Protein AF-0000000074540891 (afdb_homodimer)

Secondary structure (DSSP, 8-state):
------GGG--HHHHHHHHHHHHHHHHHHHH-GGGHHHHHHHHHHHHHHHHHHHTTTTSTT-S---HHHHHHHHHHTTSS-HHHHHHHHHHHHHHHHHHHH-GGG--TTS-PPPHHHHHHHHHHHHHHHHHHHH-/------GGG--HHHHHHHHHHHHHHHHHHHH-GGGHHHHHHHHHHHHHHHHHHHTTTTSTT-S---HHHHHHHHHHTTSS-HHHHHHHHHHHHHHHHHHHH-GGG--TTS-PPPHHHHHHHHHHHHHHHHHHHH-

Nearest PDB structures (foldseek):
  1ufb-assembly1_A  TM=5.676E-01  e=1.862E-01  Thermus thermophilus
  8ucj-assembly1_c  TM=3.341E-01  e=2.012E+00  Komagataella pastoris
  3mac-assembly1_A  TM=3.137E-01  e=8.474E+00  Human immunodeficiency virus 1
  1ufb-assembly1_A  TM=5.662E-01  e=1.590E-01  Thermus thermophilus
  8ucj-assembly1_c  TM=3.340E-01  e=1.696E+00  Komagataella pastoris

pLDDT: mean 83.16, std 14.43, range [37.53, 97.56]

Foldseek 3Di:
DPPPDALQPDDLVNLLVLLVVLVVQVVVCVVPVLSQLVSLLSLLVSLLSLLCNLCCVVPVPPSDDDSLVSLVVCCVVPLDDPVVSVLNVVSSVSNVCCVVPNSNPPDPPDDHDHSVVSSVSSVSSSVVSVVVVVD/DPPPDALQPDDLVNLLVLLVVLVVQVVVCVVPVLSQLVSLLSLLVSLLSLLCNLCCVVCVPPRDDDSLVSLVVCCVVPLDDPVVSVLNVVSSVSNVCCVVPNSNPPDPPDDHDHSVVSSVSSVSSSVVSVVVVVD

Organism: Cytophaga hutchinsonii (strain ATCC 33406 / DSM 1761 / CIP 103989 / NBRC 15051 / NCIMB 9469 / D465) (NCBI:txid269798)

Sequence (270 aa):
MYKMKLFKDITAEEIKQECILVEDLLQASLNKASLLPVARLVAIMTLEKTLRHILYAEYKTITKIKFSVLIDKGCQCGYMKTDIAEEFRKLKEYRNASAHHGLMLLDTIETYMPVNEIIQHIHDLLDNFALTKEGMYKMKLFKDITAEEIKQECILVEDLLQASLNKASLLPVARLVAIMTLEKTLRHILYAEYKTITKIKFSVLIDKGCQCGYMKTDIAEEFRKLKEYRNASAHHGLMLLDTIETYMPVNEIIQHIHDLLDNFALTKEG

Radius of gyration: 18.71 Å; Cα contacts (8 Å, |Δi|>4): 290; chains: 2; bounding box: 42×52×45 Å

Structure (mmCIF, N/CA/C/O backbone):
data_AF-0000000074540891-model_v1
#
loop_
_entity.id
_entity.type
_entity.pdbx_description
1 polymer 'DUF4145 domain-containing protein'
#
loop_
_atom_site.group_PDB
_atom_site.id
_atom_site.type_symbol
_atom_site.label_atom_id
_atom_site.label_alt_id
_atom_site.label_comp_id
_atom_site.label_asym_id
_atom_site.label_entity_id
_atom_site.label_seq_id
_atom_site.pdbx_PDB_ins_code
_atom_site.Cartn_x
_atom_site.Cartn_y
_atom_site.Cartn_z
_atom_site.occupancy
_atom_site.B_iso_or_equiv
_atom_site.auth_seq_id
_atom_site.auth_comp_id
_atom_site.auth_asym_id
_atom_site.auth_atom_id
_atom_site.pdbx_PDB_model_num
ATOM 1 N N . MET A 1 1 ? -14.039 -11.906 11.945 1 37.53 1 MET A N 1
ATOM 2 C CA . MET A 1 1 ? -14.438 -10.789 11.094 1 37.53 1 MET A CA 1
ATOM 3 C C . MET A 1 1 ? -13.773 -9.492 11.57 1 37.53 1 MET A C 1
ATOM 5 O O . MET A 1 1 ? -13.805 -9.172 12.758 1 37.53 1 MET A O 1
ATOM 9 N N . TYR A 1 2 ? -12.781 -9.164 10.828 1 41.72 2 TYR A N 1
ATOM 10 C CA . TYR A 1 2 ? -12.156 -7.887 11.164 1 41.72 2 TYR A CA 1
ATOM 11 C C . TYR A 1 2 ? -13.203 -6.785 11.289 1 41.72 2 TYR A C 1
ATOM 13 O O . TYR A 1 2 ? -14.102 -6.672 10.453 1 41.72 2 TYR A O 1
ATOM 21 N N . LYS A 1 3 ? -13.461 -6.523 12.617 1 47.09 3 LYS A N 1
ATOM 22 C CA . LYS A 1 3 ? -14.352 -5.363 12.688 1 47.09 3 LYS A CA 1
ATOM 23 C C . LYS A 1 3 ? -13.672 -4.121 12.109 1 47.09 3 LYS A C 1
ATOM 25 O O . LYS A 1 3 ? -12.648 -3.674 12.617 1 47.09 3 LYS A O 1
ATOM 30 N N . MET A 1 4 ? -13.781 -3.834 10.789 1 52.19 4 MET A N 1
ATOM 31 C CA . MET A 1 4 ? -13.297 -2.672 10.055 1 52.19 4 MET A CA 1
ATOM 32 C C . MET A 1 4 ? -13.711 -1.377 10.742 1 52.19 4 MET A C 1
ATOM 34 O O . MET A 1 4 ? -14.898 -1.149 10.984 1 52.19 4 MET A O 1
ATOM 38 N N . LYS A 1 5 ? -12.664 -0.913 11.492 1 61.22 5 LYS A N 1
ATOM 39 C CA . LYS A 1 5 ? -12.992 0.419 11.992 1 61.22 5 LYS A CA 1
ATOM 40 C C . LYS A 1 5 ? -13.359 1.358 10.852 1 61.22 5 LYS A C 1
ATOM 42 O O . LYS A 1 5 ? -12.758 1.305 9.773 1 61.22 5 LYS A O 1
ATOM 47 N N . LEU A 1 6 ? -14.422 2.035 11.109 1 63.28 6 LEU A N 1
ATOM 48 C CA . LEU A 1 6 ? -14.805 3.053 10.141 1 63.28 6 LEU A CA 1
ATOM 49 C C . LEU A 1 6 ? -13.836 4.227 10.172 1 63.28 6 LEU A C 1
ATOM 51 O O . LEU A 1 6 ? -13.172 4.465 11.18 1 63.28 6 LEU A O 1
ATOM 55 N N . PHE A 1 7 ? -13.57 4.867 9.102 1 64.5 7 PHE A N 1
ATOM 56 C CA . PHE A 1 7 ? -12.688 6.02 8.992 1 64.5 7 PHE A CA 1
ATOM 57 C C . PHE A 1 7 ? -12.969 7.031 10.094 1 64.5 7 PHE A C 1
ATOM 59 O O . PHE A 1 7 ? -12.039 7.648 10.625 1 64.5 7 PHE A O 1
ATOM 66 N N . LYS A 1 8 ? -14.219 7.156 10.445 1 67.81 8 LYS A N 1
ATOM 67 C CA . LYS A 1 8 ? -14.617 8.141 11.445 1 67.81 8 LYS A CA 1
ATOM 68 C C . LYS A 1 8 ? -14.047 7.797 12.812 1 67.81 8 LYS A C 1
ATOM 70 O O . LYS A 1 8 ? -13.977 8.656 13.695 1 67.81 8 LYS A O 1
ATOM 75 N N . ASP A 1 9 ? -13.719 6.59 12.891 1 72.06 9 ASP A N 1
ATOM 76 C CA . ASP A 1 9 ? -13.305 6.117 14.211 1 72.06 9 ASP A CA 1
ATOM 77 C C . ASP A 1 9 ? -11.789 6.148 14.359 1 72.06 9 ASP A C 1
ATOM 79 O O . ASP A 1 9 ? -11.258 5.84 15.422 1 72.06 9 ASP A O 1
ATOM 83 N N . ILE A 1 10 ? -11.102 6.52 13.297 1 77.25 10 ILE A N 1
ATOM 84 C CA . ILE A 1 10 ? -9.648 6.613 13.375 1 77.25 10 ILE A CA 1
ATOM 85 C C . ILE A 1 10 ? -9.25 7.82 14.219 1 77.25 10 ILE A C 1
ATOM 87 O O . ILE A 1 10 ? -9.82 8.906 14.062 1 77.25 10 ILE A O 1
ATOM 91 N N . THR A 1 11 ? -8.352 7.625 15.164 1 83.56 11 THR A N 1
ATOM 92 C CA . THR A 1 11 ? -7.941 8.695 16.062 1 83.56 11 THR A CA 1
ATOM 93 C C . THR A 1 11 ? -6.582 9.258 15.648 1 83.56 11 THR A C 1
ATOM 95 O O . THR A 1 11 ? -5.832 8.609 14.922 1 83.56 11 THR A O 1
ATOM 98 N N . ALA A 1 12 ? -6.305 10.484 16.156 1 87.31 12 ALA A N 1
ATOM 99 C CA . ALA A 1 12 ? -5.004 11.117 15.922 1 87.31 12 ALA A CA 1
ATOM 100 C C . ALA A 1 12 ? -3.875 10.258 16.484 1 87.31 12 ALA A C 1
ATOM 102 O O . ALA A 1 12 ? -2.799 10.164 15.883 1 87.31 12 ALA A O 1
ATOM 103 N N . GLU A 1 13 ? -4.184 9.578 17.578 1 88 13 GLU A N 1
ATOM 104 C CA . GLU A 1 13 ? -3.18 8.742 18.219 1 88 13 GLU A CA 1
ATOM 105 C C . GLU A 1 13 ? -2.83 7.531 17.359 1 88 13 GLU A C 1
ATOM 107 O O . GLU A 1 13 ? -1.668 7.125 17.281 1 88 13 GLU A O 1
ATOM 112 N N . GLU A 1 14 ? -3.781 7.035 16.75 1 85.94 14 GLU A N 1
ATOM 113 C CA . GLU A 1 14 ? -3.541 5.906 15.859 1 85.94 14 GLU A CA 1
ATOM 114 C C . GLU A 1 14 ? -2.707 6.324 14.648 1 85.94 14 GLU A C 1
ATOM 116 O O . GLU A 1 14 ? -1.853 5.566 14.188 1 85.94 14 GLU A O 1
ATOM 121 N N . ILE A 1 15 ? -2.939 7.488 14.148 1 90.38 15 ILE A N 1
ATOM 122 C CA . ILE A 1 15 ? -2.172 8.016 13.016 1 90.38 15 ILE A CA 1
ATOM 123 C C . ILE A 1 15 ? -0.722 8.234 13.445 1 90.38 15 ILE A C 1
ATOM 125 O O . ILE A 1 15 ? 0.204 7.902 12.695 1 90.38 15 ILE A O 1
ATOM 129 N N . LYS A 1 16 ? -0.55 8.711 14.633 1 92.44 16 LYS A N 1
ATOM 130 C CA . LYS A 1 16 ? 0.801 8.93 15.141 1 92.44 16 LYS A CA 1
ATOM 131 C C . LYS A 1 16 ? 1.556 7.609 15.289 1 92.44 16 LYS A C 1
ATOM 133 O O . LYS A 1 16 ? 2.764 7.551 15.047 1 92.44 16 LYS A O 1
ATOM 138 N N . GLN A 1 17 ? 0.791 6.59 15.602 1 89.44 17 GLN A N 1
ATOM 139 C CA . GLN A 1 17 ? 1.404 5.27 15.68 1 89.44 17 GLN A CA 1
ATOM 140 C C . GLN A 1 17 ? 1.877 4.801 14.305 1 89.44 17 GLN A C 1
ATOM 142 O O . GLN A 1 17 ? 2.928 4.168 14.188 1 89.44 17 GLN A O 1
ATOM 147 N N . GLU A 1 18 ? 1.17 5.113 13.344 1 91.62 18 GLU A N 1
ATOM 148 C CA . GLU A 1 18 ? 1.575 4.754 11.984 1 91.62 18 GLU A CA 1
ATOM 149 C C . GLU A 1 18 ? 2.811 5.539 11.555 1 91.62 18 GLU A C 1
ATOM 151 O O . GLU A 1 18 ? 3.631 5.035 10.781 1 91.62 18 GLU A O 1
ATOM 156 N N . CYS A 1 19 ? 2.947 6.738 12.07 1 94.81 19 CYS A N 1
ATOM 157 C CA . CYS A 1 19 ? 4.156 7.504 11.781 1 94.81 19 CYS A CA 1
ATOM 158 C C . CYS A 1 19 ? 5.383 6.836 12.383 1 94.81 19 CYS A C 1
ATOM 160 O O . CYS A 1 19 ? 6.461 6.844 11.781 1 94.81 19 CYS A O 1
ATOM 162 N N . ILE A 1 20 ? 5.195 6.277 13.578 1 94.38 20 ILE A N 1
ATOM 163 C CA . ILE A 1 20 ? 6.289 5.543 14.203 1 94.38 20 ILE A CA 1
ATOM 164 C C . ILE A 1 20 ? 6.672 4.352 13.328 1 94.38 20 ILE A C 1
ATOM 166 O O . ILE A 1 20 ? 7.859 4.062 13.148 1 94.38 20 ILE A O 1
ATOM 170 N N . LEU A 1 21 ? 5.668 3.689 12.805 1 93.69 21 LEU A N 1
ATOM 171 C CA . LEU A 1 21 ? 5.91 2.582 11.891 1 93.69 21 LEU A CA 1
ATOM 172 C C . LEU A 1 21 ? 6.727 3.045 10.688 1 93.69 21 LEU A C 1
ATOM 174 O O . LEU A 1 21 ? 7.656 2.355 10.258 1 93.69 21 LEU A O 1
ATOM 178 N N . VAL A 1 22 ? 6.402 4.188 10.125 1 95.31 22 VAL A N 1
ATOM 179 C CA . VAL A 1 22 ? 7.121 4.73 8.977 1 95.31 22 VAL A CA 1
ATOM 180 C C . VAL A 1 22 ? 8.57 5.031 9.367 1 95.31 22 VAL A C 1
ATOM 182 O O . VAL A 1 22 ? 9.492 4.758 8.602 1 95.31 22 VAL A O 1
ATOM 185 N N . GLU A 1 23 ? 8.766 5.527 10.539 1 95.31 23 GLU A N 1
ATOM 186 C CA . GLU A 1 23 ? 10.117 5.801 11.023 1 95.31 23 GLU A CA 1
ATOM 187 C C . GLU A 1 23 ? 10.922 4.512 11.164 1 95.31 23 GLU A C 1
ATOM 189 O O . GLU A 1 23 ? 12.117 4.48 10.836 1 95.31 23 GLU A O 1
ATOM 194 N N . ASP A 1 24 ? 10.258 3.5 11.617 1 93.38 24 ASP A N 1
ATOM 195 C CA . ASP A 1 24 ? 10.906 2.195 11.703 1 93.38 24 ASP A CA 1
ATOM 196 C C . ASP A 1 24 ? 11.359 1.715 10.328 1 93.38 24 ASP A C 1
ATOM 198 O O . ASP A 1 24 ? 12.461 1.187 10.18 1 93.38 24 ASP A O 1
ATOM 202 N N . LEU A 1 25 ? 10.5 1.919 9.398 1 94.62 25 LEU A N 1
ATOM 203 C CA . LEU A 1 25 ? 10.82 1.524 8.031 1 94.62 25 LEU A CA 1
ATOM 204 C C . LEU A 1 25 ? 11.984 2.34 7.488 1 94.62 25 LEU A C 1
ATOM 206 O O . LEU A 1 25 ? 12.867 1.799 6.816 1 94.62 25 LEU A O 1
ATOM 210 N N . LEU A 1 26 ? 11.938 3.59 7.762 1 94.38 26 LEU A N 1
ATOM 211 C CA . LEU A 1 26 ? 13.016 4.465 7.32 1 94.38 26 LEU A CA 1
ATOM 212 C C . LEU A 1 26 ? 14.344 4.039 7.934 1 94.38 26 LEU A C 1
ATOM 214 O O . LEU A 1 26 ? 15.359 3.975 7.242 1 94.38 26 LEU A O 1
ATOM 218 N N . GLN A 1 27 ? 14.289 3.686 9.18 1 94.56 27 GLN A N 1
ATOM 219 C CA . GLN A 1 27 ? 15.492 3.201 9.852 1 94.56 27 GLN A CA 1
ATOM 220 C C . GLN A 1 27 ? 15.977 1.894 9.234 1 94.56 27 GLN A C 1
ATOM 222 O O . GLN A 1 27 ? 17.172 1.712 9.016 1 94.56 27 GLN A O 1
ATOM 227 N N . ALA A 1 28 ? 15.078 0.996 9.008 1 91.69 28 ALA A N 1
ATOM 228 C CA . ALA A 1 28 ? 15.43 -0.272 8.367 1 91.69 28 ALA A CA 1
ATOM 229 C C . ALA A 1 28 ? 16.047 -0.044 6.992 1 91.69 28 ALA A C 1
ATOM 231 O O . ALA A 1 28 ? 16.922 -0.796 6.566 1 91.69 28 ALA A O 1
ATOM 232 N N . SER A 1 29 ? 15.555 1.011 6.336 1 91.62 29 SER A N 1
ATOM 233 C CA . SER A 1 29 ? 16.016 1.284 4.98 1 91.62 29 SER A CA 1
ATOM 234 C C . SER A 1 29 ? 17.469 1.782 4.98 1 91.62 29 SER A C 1
ATOM 236 O O . SER A 1 29 ? 18.141 1.753 3.949 1 91.62 29 SER A O 1
ATOM 238 N N . LEU A 1 30 ? 17.938 2.289 6.105 1 91.19 30 LEU A N 1
ATOM 239 C CA . LEU A 1 30 ? 19.328 2.695 6.215 1 91.19 30 LEU A CA 1
ATOM 240 C C . LEU A 1 30 ? 20.266 1.498 6.047 1 91.19 30 LEU A C 1
ATOM 242 O O . LEU A 1 30 ? 21.375 1.637 5.531 1 91.19 30 LEU A O 1
ATOM 246 N N . ASN A 1 31 ? 19.828 0.289 6.434 1 87.88 31 ASN A N 1
ATOM 247 C CA . ASN A 1 31 ? 20.609 -0.934 6.293 1 87.88 31 ASN A CA 1
ATOM 248 C C . ASN A 1 31 ? 20.312 -1.634 4.969 1 87.88 31 ASN A C 1
ATOM 250 O O . ASN A 1 31 ? 21.156 -2.377 4.457 1 87.88 31 ASN A O 1
ATOM 254 N N . LYS A 1 32 ? 19.125 -1.368 4.512 1 90.5 32 LYS A N 1
ATOM 255 C CA . LYS A 1 32 ? 18.688 -1.979 3.256 1 90.5 32 LYS A CA 1
ATOM 256 C C . LYS A 1 32 ? 17.938 -0.981 2.391 1 90.5 32 LYS A C 1
ATOM 258 O O . LYS A 1 32 ? 16.703 -0.89 2.475 1 90.5 32 LYS A O 1
ATOM 263 N N . ALA A 1 33 ? 18.609 -0.421 1.432 1 86.5 33 ALA A N 1
ATOM 264 C CA . ALA A 1 33 ? 18.125 0.72 0.664 1 86.5 33 ALA A CA 1
ATOM 265 C C . ALA A 1 33 ? 16.891 0.342 -0.151 1 86.5 33 ALA A C 1
ATOM 267 O O . ALA A 1 33 ? 16.047 1.194 -0.45 1 86.5 33 ALA A O 1
ATOM 268 N N . SER A 1 34 ? 16.703 -0.908 -0.402 1 84.75 34 SER A N 1
ATOM 269 C CA . SER A 1 34 ? 15.562 -1.36 -1.208 1 84.75 34 SER A CA 1
ATOM 270 C C . SER A 1 34 ? 14.242 -1.149 -0.476 1 84.75 34 SER A C 1
ATOM 272 O O . SER A 1 34 ? 13.18 -1.186 -1.089 1 84.75 34 SER A O 1
ATOM 274 N N . LEU A 1 35 ? 14.305 -0.801 0.909 1 91.06 35 LEU A N 1
ATOM 275 C CA . LEU A 1 35 ? 13.094 -0.658 1.703 1 91.06 35 LEU A CA 1
ATOM 276 C C . LEU A 1 35 ? 12.602 0.785 1.689 1 91.06 35 LEU A C 1
ATOM 278 O O . LEU A 1 35 ? 11.477 1.068 2.123 1 91.06 35 LEU A O 1
ATOM 282 N N . LEU A 1 36 ? 13.375 1.683 1.109 1 90.81 36 LEU A N 1
ATOM 283 C CA . LEU A 1 36 ? 13.031 3.098 1.124 1 90.81 36 LEU A CA 1
ATOM 284 C C . LEU A 1 36 ? 11.734 3.346 0.351 1 90.81 36 LEU A C 1
ATOM 286 O O . LEU A 1 36 ? 10.859 4.074 0.818 1 90.81 36 LEU A O 1
ATOM 290 N N . PRO A 1 37 ? 11.539 2.674 -0.783 1 89.81 37 PRO A N 1
ATOM 291 C CA . PRO A 1 37 ? 10.281 2.887 -1.5 1 89.81 37 PRO A CA 1
ATOM 292 C C . PRO A 1 37 ? 9.062 2.426 -0.701 1 89.81 37 PRO A C 1
ATOM 294 O O . PRO A 1 37 ? 7.984 3.021 -0.812 1 89.81 37 PRO A O 1
ATOM 297 N N . VAL A 1 38 ? 9.25 1.412 0.151 1 91.62 38 VAL A N 1
ATOM 298 C CA . VAL A 1 38 ? 8.156 0.924 0.984 1 91.62 38 VAL A CA 1
ATOM 299 C C . VAL A 1 38 ? 7.836 1.947 2.07 1 91.62 38 VAL A C 1
ATOM 301 O O . VAL A 1 38 ? 6.664 2.242 2.332 1 91.62 38 VAL A O 1
ATOM 304 N N . ALA A 1 39 ? 8.891 2.486 2.643 1 93.38 39 ALA A N 1
ATOM 305 C CA . ALA A 1 39 ? 8.703 3.523 3.654 1 93.38 39 ALA A CA 1
ATOM 306 C C . ALA A 1 39 ? 7.934 4.711 3.088 1 93.38 39 ALA A C 1
ATOM 308 O O . ALA A 1 39 ? 7.035 5.246 3.742 1 93.38 39 ALA A O 1
ATOM 309 N N . ARG A 1 40 ? 8.258 5.062 1.869 1 92.44 40 ARG A N 1
ATOM 310 C CA . ARG A 1 40 ? 7.582 6.18 1.215 1 92.44 40 ARG A CA 1
ATOM 311 C C . ARG A 1 40 ? 6.113 5.855 0.952 1 92.44 40 ARG A C 1
ATOM 313 O O . ARG A 1 40 ? 5.238 6.691 1.184 1 92.44 40 ARG A O 1
ATOM 320 N N . LEU A 1 41 ? 5.859 4.684 0.491 1 92.69 41 LEU A N 1
ATOM 321 C CA . LEU A 1 41 ? 4.488 4.27 0.218 1 92.69 41 LEU A CA 1
ATOM 322 C C . LEU A 1 41 ? 3.639 4.332 1.483 1 92.69 41 LEU A C 1
ATOM 324 O O . LEU A 1 41 ? 2.559 4.926 1.482 1 92.69 41 LEU A O 1
ATOM 328 N N . VAL A 1 42 ? 4.129 3.777 2.551 1 92.94 42 VAL A N 1
ATOM 329 C CA . VAL A 1 42 ? 3.367 3.73 3.795 1 92.94 42 VAL A CA 1
ATOM 330 C C . VAL A 1 42 ? 3.199 5.141 4.352 1 92.94 42 VAL A C 1
ATOM 332 O O . VAL A 1 42 ? 2.137 5.484 4.875 1 92.94 42 VAL A O 1
ATOM 335 N N . ALA A 1 43 ? 4.246 5.957 4.215 1 95.31 43 ALA A N 1
ATOM 336 C CA . ALA A 1 43 ? 4.141 7.352 4.637 1 95.31 43 ALA A CA 1
ATOM 337 C C . ALA A 1 43 ? 3.025 8.07 3.885 1 95.31 43 ALA A C 1
ATOM 339 O O . ALA A 1 43 ? 2.252 8.828 4.477 1 95.31 43 ALA A O 1
ATOM 340 N N . ILE A 1 44 ? 2.957 7.828 2.611 1 94.12 44 ILE A N 1
ATOM 341 C CA . ILE A 1 44 ? 1.949 8.477 1.777 1 94.12 44 ILE A CA 1
ATOM 342 C C . ILE A 1 44 ? 0.559 7.977 2.168 1 94.12 44 ILE A C 1
ATOM 344 O O . ILE A 1 44 ? -0.395 8.758 2.215 1 94.12 44 ILE A O 1
ATOM 348 N N . MET A 1 45 ? 0.395 6.723 2.426 1 92 45 MET A N 1
ATOM 349 C CA . MET A 1 45 ? -0.881 6.172 2.871 1 92 45 MET A CA 1
ATOM 350 C C . MET A 1 45 ? -1.312 6.801 4.195 1 92 45 MET A C 1
ATOM 352 O O . MET A 1 45 ? -2.492 7.09 4.395 1 92 45 MET A O 1
ATOM 356 N N . THR A 1 46 ? -0.383 6.988 5.051 1 93.38 46 THR A N 1
ATOM 357 C CA . THR A 1 46 ? -0.667 7.617 6.332 1 93.38 46 THR A CA 1
ATOM 358 C C . THR A 1 46 ? -1.102 9.07 6.141 1 93.38 46 THR A C 1
ATOM 360 O O . THR A 1 46 ? -2.01 9.547 6.824 1 93.38 46 THR A O 1
ATOM 363 N N . LEU A 1 47 ? -0.43 9.773 5.188 1 95.19 47 LEU A N 1
ATOM 364 C CA . LEU A 1 47 ? -0.806 11.141 4.848 1 95.19 47 LEU A CA 1
ATOM 365 C C . LEU A 1 47 ? -2.248 11.203 4.355 1 95.19 47 LEU A C 1
ATOM 367 O O . LEU A 1 47 ? -3.014 12.07 4.77 1 95.19 47 LEU A O 1
ATOM 371 N N . GLU A 1 48 ? -2.561 10.273 3.461 1 92 48 GLU A N 1
ATOM 372 C CA . GLU A 1 48 ? -3.932 10.211 2.963 1 92 48 GLU A CA 1
ATOM 373 C C . GLU A 1 48 ? -4.926 9.992 4.102 1 92 48 GLU A C 1
ATOM 375 O O . GLU A 1 48 ? -5.957 10.664 4.168 1 92 48 GLU A O 1
ATOM 380 N N . LYS A 1 49 ? -4.656 9.156 5.023 1 89.25 49 LYS A N 1
ATOM 381 C CA . LYS A 1 49 ? -5.504 8.875 6.18 1 89.25 49 LYS A CA 1
ATOM 382 C C . LYS A 1 49 ? -5.645 10.102 7.07 1 89.25 49 LYS A C 1
ATOM 384 O O . LYS A 1 49 ? -6.711 10.344 7.645 1 89.25 49 LYS A O 1
ATOM 389 N N . THR A 1 50 ? -4.574 10.773 7.258 1 91.62 50 THR A N 1
ATOM 390 C CA . THR A 1 50 ? -4.586 11.984 8.07 1 91.62 50 THR A CA 1
ATOM 391 C C . THR A 1 50 ? -5.559 13.008 7.492 1 91.62 50 THR A C 1
ATOM 393 O O . THR A 1 50 ? -6.387 13.562 8.211 1 91.62 50 THR A O 1
ATOM 396 N N . LEU A 1 51 ? -5.445 13.211 6.172 1 91.12 51 LEU A N 1
ATOM 397 C CA . LEU A 1 51 ? -6.34 14.172 5.531 1 91.12 51 LEU A CA 1
ATOM 398 C C . LEU A 1 51 ? -7.789 13.711 5.633 1 91.12 51 LEU A C 1
ATOM 400 O O . LEU A 1 51 ? -8.695 14.531 5.809 1 91.12 51 LEU A O 1
ATOM 404 N N . ARG A 1 52 ? -8.023 12.438 5.52 1 87.69 52 ARG A N 1
ATOM 405 C CA . ARG A 1 52 ? -9.375 11.914 5.691 1 87.69 52 ARG A CA 1
ATOM 406 C C . ARG A 1 52 ? -9.883 12.172 7.105 1 87.69 52 ARG A C 1
ATOM 408 O O . ARG A 1 52 ? -11.062 12.492 7.297 1 87.69 52 ARG A O 1
ATOM 415 N N . HIS A 1 53 ? -9.023 11.953 8.031 1 86.44 53 HIS A N 1
ATOM 416 C CA . HIS A 1 53 ? -9.375 12.156 9.43 1 86.44 53 HIS A CA 1
ATOM 417 C C . HIS A 1 53 ? -9.742 13.609 9.703 1 86.44 53 HIS A C 1
ATOM 419 O O . HIS A 1 53 ? -10.758 13.891 10.336 1 86.44 53 HIS A O 1
ATOM 425 N N . ILE A 1 54 ? -8.922 14.492 9.227 1 88.19 54 ILE A N 1
ATOM 426 C CA . ILE A 1 54 ? -9.102 15.914 9.516 1 88.19 54 ILE A CA 1
ATOM 427 C C . ILE A 1 54 ? -10.312 16.453 8.758 1 88.19 54 ILE A C 1
ATOM 429 O O . ILE A 1 54 ? -11.016 17.328 9.258 1 88.19 54 ILE A O 1
ATOM 433 N N . LEU A 1 55 ? -10.594 15.875 7.594 1 86.12 55 LEU A N 1
ATOM 434 C CA . LEU A 1 55 ? -11.656 16.406 6.75 1 86.12 55 LEU A CA 1
ATOM 435 C C . LEU A 1 55 ? -12.938 15.594 6.91 1 86.12 55 LEU A C 1
ATOM 437 O O . LEU A 1 55 ? -13.898 15.789 6.164 1 86.12 55 LEU A O 1
ATOM 441 N N . TYR A 1 56 ? -12.875 14.578 7.793 1 77.75 56 TYR A N 1
ATOM 442 C CA . TYR A 1 56 ? -14.008 13.68 7.977 1 77.75 56 TYR A CA 1
ATOM 443 C C . TYR A 1 56 ? -15.273 14.453 8.305 1 77.75 56 TYR A C 1
ATOM 445 O O . TYR A 1 56 ? -16.359 14.125 7.816 1 77.75 56 TYR A O 1
ATOM 453 N N . ALA A 1 57 ? -15.195 15.289 9.234 1 67.5 57 ALA A N 1
ATOM 454 C CA . ALA A 1 57 ? -16.375 16.062 9.648 1 67.5 57 ALA A CA 1
ATOM 455 C C . ALA A 1 57 ? -17.016 16.75 8.453 1 67.5 57 ALA A C 1
ATOM 457 O O . ALA A 1 57 ? -18.25 16.906 8.406 1 67.5 57 ALA A O 1
ATOM 458 N N . GLU A 1 58 ? -16.203 17.109 7.539 1 66.25 58 GLU A N 1
ATOM 459 C CA . GLU A 1 58 ? -16.734 17.781 6.355 1 66.25 58 GLU A CA 1
ATOM 460 C C . GLU A 1 58 ? -17.344 16.781 5.375 1 66.25 58 GLU A C 1
ATOM 462 O O . GLU A 1 58 ? -18.266 17.109 4.629 1 66.25 58 GLU A O 1
ATOM 467 N N . TYR A 1 59 ? -16.812 15.625 5.387 1 61.56 59 TYR A N 1
ATOM 468 C CA . TYR A 1 59 ? -17.203 14.68 4.352 1 61.56 59 TYR A CA 1
ATOM 469 C C . TYR A 1 59 ? -17.844 13.438 4.965 1 61.56 59 TYR A C 1
ATOM 471 O O . TYR A 1 59 ? -17.719 12.336 4.426 1 61.56 59 TYR A O 1
ATOM 479 N N . LYS A 1 60 ? -18.312 13.555 6.051 1 60.5 60 LYS A N 1
ATOM 480 C CA . LYS A 1 60 ? -18.844 12.445 6.824 1 60.5 60 LYS A CA 1
ATOM 481 C C . LYS A 1 60 ? -19.516 11.414 5.918 1 60.5 60 LYS A C 1
ATOM 483 O O . LYS A 1 60 ? -19.484 10.219 6.199 1 60.5 60 LYS A O 1
ATOM 488 N N . THR A 1 61 ? -19.969 11.984 4.871 1 50.97 61 THR A N 1
ATOM 489 C CA . THR A 1 61 ? -20.844 11.094 4.105 1 50.97 61 THR A CA 1
ATOM 490 C C . THR A 1 61 ? -20.078 10.469 2.941 1 50.97 61 THR A C 1
ATOM 492 O O . THR A 1 61 ? -20.594 9.562 2.275 1 50.97 61 THR A O 1
ATOM 495 N N . ILE A 1 62 ? -18.875 10.984 2.803 1 53.66 62 ILE A N 1
ATOM 496 C CA . ILE A 1 62 ? -18.266 10.484 1.577 1 53.66 62 ILE A CA 1
ATOM 497 C C . ILE A 1 62 ? -17.141 9.508 1.923 1 53.66 62 ILE A C 1
ATOM 499 O O . ILE A 1 62 ? -16.125 9.898 2.486 1 53.66 62 ILE A O 1
ATOM 503 N N . THR A 1 63 ? -17.344 8.234 1.932 1 55.06 63 THR A N 1
ATOM 504 C CA . THR A 1 63 ? -16.422 7.16 2.309 1 55.06 63 THR A CA 1
ATOM 505 C C . THR A 1 63 ? -15.359 6.949 1.231 1 55.06 63 THR A C 1
ATOM 507 O O . THR A 1 63 ? -14.273 6.441 1.514 1 55.06 63 THR A O 1
ATOM 510 N N . LYS A 1 64 ? -15.695 7.453 0.105 1 65.38 64 LYS A N 1
ATOM 511 C CA . LYS A 1 64 ? -14.789 7.121 -0.985 1 65.38 64 LYS A CA 1
ATOM 512 C C . LYS A 1 64 ? -14.219 8.383 -1.629 1 65.38 64 LYS A C 1
ATOM 514 O O . LYS A 1 64 ? -14.398 8.609 -2.826 1 65.38 64 LYS A O 1
ATOM 519 N N . ILE A 1 65 ? -13.609 9.133 -0.827 1 75.56 65 ILE A N 1
ATOM 520 C CA . ILE A 1 65 ? -13.062 10.359 -1.394 1 75.56 65 ILE A CA 1
ATOM 521 C C . ILE A 1 65 ? -11.656 10.102 -1.924 1 75.56 65 ILE A C 1
ATOM 523 O O . ILE A 1 65 ? -10.828 9.5 -1.237 1 75.56 65 ILE A O 1
ATOM 527 N N . LYS A 1 66 ? -11.477 10.555 -3.145 1 86 66 LYS A N 1
ATOM 528 C CA . LYS A 1 66 ? -10.164 10.406 -3.771 1 86 66 LYS A CA 1
ATOM 529 C C . LYS A 1 66 ? -9.117 11.25 -3.061 1 86 66 LYS A C 1
ATOM 531 O O . LYS A 1 66 ? -9.398 12.367 -2.623 1 86 66 LYS A O 1
ATOM 536 N N . PHE A 1 67 ? -7.957 10.742 -3.084 1 89.25 67 PHE A N 1
ATOM 537 C CA . PHE A 1 67 ? -6.84 11.438 -2.463 1 89.25 67 PHE A CA 1
ATOM 538 C C . PHE A 1 67 ? -6.664 12.828 -3.064 1 89.25 67 PHE A C 1
ATOM 540 O O . PHE A 1 67 ? -6.383 13.789 -2.346 1 89.25 67 PHE A O 1
ATOM 547 N N . SER A 1 68 ? -6.836 12.969 -4.395 1 91.94 68 SER A N 1
ATOM 548 C CA . SER A 1 68 ? -6.688 14.258 -5.059 1 91.94 68 SER A CA 1
ATOM 549 C C . SER A 1 68 ? -7.684 15.281 -4.516 1 91.94 68 SER A C 1
ATOM 551 O O . SER A 1 68 ? -7.34 16.438 -4.309 1 91.94 68 SER A O 1
ATOM 553 N N . VAL A 1 69 ? -8.875 14.805 -4.242 1 91.25 69 VAL A N 1
ATOM 554 C CA . VAL A 1 69 ? -9.914 15.68 -3.721 1 91.25 69 VAL A CA 1
ATOM 555 C C . VAL A 1 69 ? -9.578 16.094 -2.289 1 91.25 69 VAL A C 1
ATOM 557 O O . VAL A 1 69 ? -9.781 17.234 -1.9 1 91.25 69 VAL A O 1
ATOM 560 N N . LEU A 1 70 ? -9.078 15.172 -1.522 1 91.19 70 LEU A N 1
ATOM 561 C CA . LEU A 1 70 ? -8.672 15.461 -0.151 1 91.19 70 LEU A CA 1
ATOM 562 C C . LEU A 1 70 ? -7.594 16.531 -0.118 1 91.19 70 LEU A C 1
ATOM 564 O O . LEU A 1 70 ? -7.641 17.453 0.712 1 91.19 70 LEU A O 1
ATOM 568 N N . ILE A 1 71 ? -6.645 16.391 -1.021 1 94.88 71 ILE A N 1
ATOM 569 C CA . ILE A 1 71 ? -5.566 17.359 -1.11 1 94.88 71 ILE A CA 1
ATOM 570 C C . ILE A 1 71 ? -6.145 18.734 -1.438 1 94.88 71 ILE A C 1
ATOM 572 O O . ILE A 1 71 ? -5.816 19.734 -0.778 1 94.88 71 ILE A O 1
ATOM 576 N N . ASP A 1 72 ? -7 18.781 -2.389 1 92.81 72 ASP A N 1
ATOM 577 C CA . ASP A 1 72 ? -7.605 20.047 -2.805 1 92.81 72 ASP A CA 1
ATOM 578 C C . ASP A 1 72 ? -8.391 20.688 -1.66 1 92.81 72 ASP A C 1
ATOM 580 O O . ASP A 1 72 ? -8.25 21.875 -1.389 1 92.81 72 ASP A O 1
ATOM 584 N N . LYS A 1 73 ? -9.125 19.891 -1.01 1 90.88 73 LYS A N 1
ATOM 585 C CA . LYS A 1 73 ? -9.945 20.391 0.091 1 90.88 73 LYS A CA 1
ATOM 586 C C . LYS A 1 73 ? -9.078 20.844 1.26 1 90.88 73 LYS A C 1
ATOM 588 O O . LYS A 1 73 ? -9.398 21.828 1.932 1 90.88 73 LYS A O 1
ATOM 593 N N . GLY A 1 74 ? -8.039 20.062 1.54 1 90.06 74 GLY A N 1
ATOM 594 C CA . GLY A 1 74 ? -7.113 20.484 2.582 1 90.06 74 GLY A CA 1
ATOM 595 C C . GLY A 1 74 ? -6.492 21.844 2.312 1 90.06 74 GLY A C 1
ATOM 596 O O . GLY A 1 74 ? -6.336 22.656 3.23 1 90.06 74 GLY A O 1
ATOM 597 N N . CYS A 1 75 ? -6.184 22.031 1.098 1 92.56 75 CYS A N 1
ATOM 598 C CA . CYS A 1 75 ? -5.625 23.312 0.694 1 92.56 75 CYS A CA 1
ATOM 599 C C . CYS A 1 75 ? -6.668 24.422 0.801 1 92.56 75 CYS A C 1
ATOM 601 O O . CYS A 1 75 ? -6.383 25.5 1.322 1 92.56 75 CYS A O 1
ATOM 603 N N . GLN A 1 76 ? -7.836 24.188 0.389 1 90.62 76 GLN A N 1
ATOM 604 C CA . GLN A 1 76 ? -8.938 25.141 0.411 1 90.62 76 GLN A CA 1
ATOM 605 C C . GLN A 1 76 ? -9.281 25.547 1.84 1 90.62 76 GLN A C 1
ATOM 607 O O . GLN A 1 76 ? -9.602 26.719 2.098 1 90.62 76 GLN A O 1
ATOM 612 N N . CYS A 1 77 ? -9.289 24.641 2.762 1 88.12 77 CYS A N 1
ATOM 613 C CA . CYS A 1 77 ? -9.641 24.875 4.156 1 88.12 77 CYS A CA 1
ATOM 614 C C . CYS A 1 77 ? -8.484 25.531 4.906 1 88.12 77 CYS A C 1
ATOM 616 O O . CYS A 1 77 ? -8.609 25.844 6.09 1 88.12 77 CYS A O 1
ATOM 618 N N . GLY A 1 78 ? -7.293 25.625 4.281 1 88.56 78 GLY A N 1
ATOM 619 C CA . GLY A 1 78 ? -6.164 26.312 4.887 1 88.56 78 GLY A CA 1
ATOM 620 C C . GLY A 1 78 ? -5.297 25.406 5.738 1 88.56 78 GLY A C 1
ATOM 621 O O . GLY A 1 78 ? -4.453 25.875 6.496 1 88.56 78 GLY A O 1
ATOM 622 N N . TYR A 1 79 ? -5.461 24.109 5.645 1 89 79 TYR A N 1
ATOM 623 C CA . TYR A 1 79 ? -4.668 23.188 6.453 1 89 79 TYR A CA 1
ATOM 624 C C . TYR A 1 79 ? -3.258 23.047 5.895 1 89 79 TYR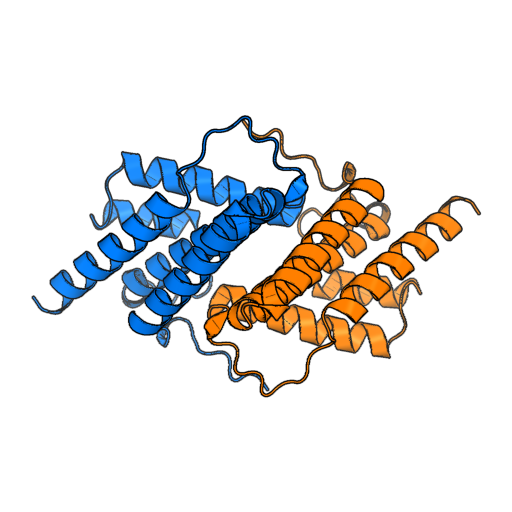 A C 1
ATOM 626 O O . TYR A 1 79 ? -2.354 22.578 6.594 1 89 79 TYR A O 1
ATOM 634 N N . MET A 1 80 ? -3.115 23.344 4.613 1 90.69 80 MET A N 1
ATOM 635 C CA . MET A 1 80 ? -1.795 23.312 3.994 1 90.69 80 MET A CA 1
ATOM 636 C C . MET A 1 80 ? -1.67 24.391 2.916 1 90.69 80 MET A C 1
ATOM 638 O O . MET A 1 80 ? -2.672 24.812 2.342 1 90.69 80 MET A O 1
ATOM 642 N N . LYS A 1 81 ? -0.459 24.766 2.611 1 94.06 81 LYS A N 1
ATOM 643 C CA . LYS A 1 81 ? -0.162 25.75 1.573 1 94.06 81 LYS A CA 1
ATOM 644 C C . LYS A 1 81 ? -0.191 25.109 0.188 1 94.06 81 LYS A C 1
ATOM 646 O O . LYS A 1 81 ? -0.079 23.891 0.059 1 94.06 81 LYS A O 1
ATOM 651 N N . THR A 1 82 ? -0.299 25.891 -0.813 1 94.62 82 THR A N 1
ATOM 652 C CA . THR A 1 82 ? -0.449 25.453 -2.195 1 94.62 82 THR A CA 1
ATOM 653 C C . THR A 1 82 ? 0.786 24.672 -2.652 1 94.62 82 THR A C 1
ATOM 655 O O . THR A 1 82 ? 0.674 23.703 -3.398 1 94.62 82 THR A O 1
ATOM 658 N N . ASP A 1 83 ? 1.928 25.156 -2.227 1 94.81 83 ASP A N 1
ATOM 659 C CA . ASP A 1 83 ? 3.156 24.469 -2.633 1 94.81 83 ASP A CA 1
ATOM 660 C C . ASP A 1 83 ? 3.25 23.078 -2.016 1 94.81 83 ASP A C 1
ATOM 662 O O . ASP A 1 83 ? 3.713 22.141 -2.662 1 94.81 83 ASP A O 1
ATOM 666 N N . ILE A 1 84 ? 2.75 22.953 -0.801 1 95.81 84 ILE A N 1
ATOM 667 C CA . ILE A 1 84 ? 2.723 21.656 -0.135 1 95.81 84 ILE A CA 1
ATOM 668 C C . ILE A 1 84 ? 1.696 20.75 -0.813 1 95.81 84 ILE A C 1
ATOM 670 O O . ILE A 1 84 ? 1.949 19.562 -1.021 1 95.81 84 ILE A O 1
ATOM 674 N N . ALA A 1 85 ? 0.604 21.312 -1.199 1 95.75 85 ALA A N 1
ATOM 675 C CA . ALA A 1 85 ? -0.424 20.562 -1.911 1 95.75 85 ALA A CA 1
ATOM 676 C C . ALA A 1 85 ? 0.127 19.969 -3.207 1 95.75 85 ALA A C 1
ATOM 678 O O . ALA A 1 85 ? -0.182 18.828 -3.559 1 95.75 85 ALA A O 1
ATOM 679 N N . GLU A 1 86 ? 0.934 20.734 -3.863 1 95 86 GLU A N 1
ATOM 680 C CA . GLU A 1 86 ? 1.535 20.266 -5.109 1 95 86 GLU A CA 1
ATOM 681 C C . GLU A 1 86 ? 2.469 19.078 -4.859 1 95 86 GLU A C 1
ATOM 683 O O . GLU A 1 86 ? 2.502 18.125 -5.645 1 95 86 GLU A O 1
ATOM 688 N N . GLU A 1 87 ? 3.186 19.141 -3.84 1 94.62 87 GLU A N 1
ATOM 689 C CA . GLU A 1 87 ? 4.051 18.016 -3.479 1 94.62 87 GLU A CA 1
ATOM 690 C C . GLU A 1 87 ? 3.232 16.781 -3.127 1 94.62 87 GLU A C 1
ATOM 692 O O . GLU A 1 87 ? 3.602 15.664 -3.492 1 94.62 87 GLU A O 1
ATOM 697 N N . PHE A 1 88 ? 2.109 17 -2.471 1 96.25 88 PHE A N 1
ATOM 698 C CA . PHE A 1 88 ? 1.241 15.875 -2.127 1 96.25 88 PHE A CA 1
ATOM 699 C C . PHE A 1 88 ? 0.674 15.227 -3.383 1 96.25 88 PHE A C 1
ATOM 701 O O . PHE A 1 88 ? 0.495 14.008 -3.43 1 96.25 88 PHE A O 1
ATOM 708 N N . ARG A 1 89 ? 0.436 16.016 -4.402 1 93.38 89 ARG A N 1
ATOM 709 C CA . ARG A 1 89 ? -0.066 15.461 -5.656 1 93.38 89 ARG A CA 1
ATOM 710 C C . ARG A 1 89 ? 0.974 14.562 -6.32 1 93.38 89 ARG A C 1
ATOM 712 O O . ARG A 1 89 ? 0.632 13.531 -6.898 1 93.38 89 ARG A O 1
ATOM 719 N N . LYS A 1 90 ? 2.199 14.984 -6.215 1 90.56 90 LYS A N 1
ATOM 720 C CA . LYS A 1 90 ? 3.27 14.133 -6.73 1 90.56 90 LYS A CA 1
ATOM 721 C C . LYS A 1 90 ? 3.344 12.82 -5.961 1 90.56 90 LYS A C 1
ATOM 723 O O . LYS A 1 90 ? 3.535 11.758 -6.555 1 90.56 90 LYS A O 1
ATOM 728 N N . LEU A 1 91 ? 3.174 12.875 -4.656 1 92.31 91 LEU A N 1
ATOM 729 C CA . LEU A 1 91 ? 3.193 11.68 -3.82 1 92.31 91 LEU A CA 1
ATOM 730 C C . LEU A 1 91 ? 2.037 10.75 -4.176 1 92.31 91 LEU A C 1
ATOM 732 O O . LEU A 1 91 ? 2.203 9.531 -4.207 1 92.31 91 LEU A O 1
ATOM 736 N N . LYS A 1 92 ? 0.929 11.359 -4.348 1 91.5 92 LYS A N 1
ATOM 737 C CA . LYS A 1 92 ? -0.228 10.578 -4.785 1 91.5 92 LYS A CA 1
ATOM 738 C C . LYS A 1 92 ? 0.082 9.797 -6.059 1 91.5 92 LYS A C 1
ATOM 740 O O . LYS A 1 92 ? -0.29 8.633 -6.184 1 91.5 92 LYS A O 1
ATOM 745 N N . GLU A 1 93 ? 0.712 10.469 -7.012 1 86.31 93 GLU A N 1
ATOM 746 C CA . GLU A 1 93 ? 1.089 9.797 -8.25 1 86.31 93 GLU A CA 1
ATOM 747 C C . GLU A 1 93 ? 2.07 8.656 -7.98 1 86.31 93 GLU A C 1
ATOM 749 O O . GLU A 1 93 ? 1.985 7.598 -8.602 1 86.31 93 GLU A O 1
ATOM 754 N N . TYR A 1 94 ? 2.986 8.898 -7.09 1 85.56 94 TYR A N 1
ATOM 755 C CA . TYR A 1 94 ? 3.912 7.852 -6.668 1 85.56 94 TYR A CA 1
ATOM 756 C C . TYR A 1 94 ? 3.158 6.641 -6.129 1 85.56 94 TYR A C 1
ATOM 758 O O . TYR A 1 94 ? 3.447 5.5 -6.504 1 85.56 94 TYR A O 1
ATOM 766 N N . ARG A 1 95 ? 2.279 6.867 -5.23 1 86.31 95 ARG A N 1
ATOM 767 C CA . ARG A 1 95 ? 1.48 5.812 -4.621 1 86.31 95 ARG A CA 1
ATOM 768 C C . ARG A 1 95 ? 0.705 5.031 -5.676 1 86.31 95 ARG A C 1
ATOM 770 O O . ARG A 1 95 ? 0.686 3.799 -5.656 1 86.31 95 ARG A O 1
ATOM 777 N N . ASN A 1 96 ? 0.111 5.773 -6.621 1 82.19 96 ASN A N 1
ATOM 778 C CA . ASN A 1 96 ? -0.643 5.125 -7.688 1 82.19 96 ASN A CA 1
ATOM 779 C C . ASN A 1 96 ? 0.256 4.254 -8.562 1 82.19 96 ASN A C 1
ATOM 781 O O . ASN A 1 96 ? -0.117 3.139 -8.922 1 82.19 96 ASN A O 1
ATOM 785 N N . ALA A 1 97 ? 1.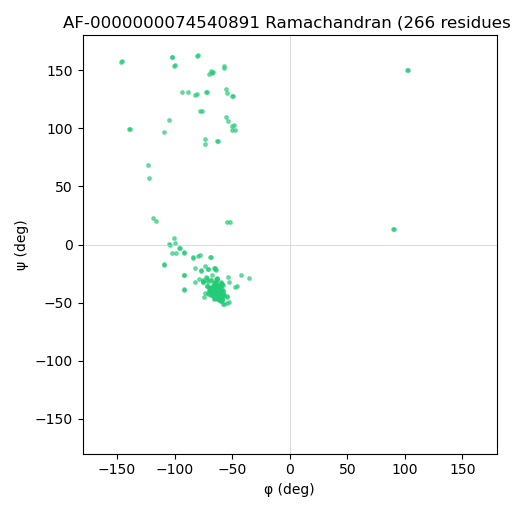41 4.82 -8.844 1 80 97 ALA A N 1
ATOM 786 C CA . ALA A 1 97 ? 2.361 4.078 -9.672 1 80 97 ALA A CA 1
ATOM 787 C C . ALA A 1 97 ? 2.859 2.83 -8.945 1 80 97 ALA A C 1
ATOM 789 O O . ALA A 1 97 ? 3.062 1.785 -9.57 1 80 97 ALA A O 1
ATOM 790 N N . SER A 1 98 ? 3.047 2.91 -7.648 1 79.06 98 SER A N 1
ATOM 791 C CA . SER A 1 98 ? 3.52 1.79 -6.84 1 79.06 98 SER A CA 1
ATOM 792 C C . SER A 1 98 ? 2.518 0.64 -6.855 1 79.06 98 SER A C 1
ATOM 794 O O . SER A 1 98 ? 2.908 -0.529 -6.91 1 79.06 98 SER A O 1
ATOM 796 N N . ALA A 1 99 ? 1.327 1.019 -6.855 1 71.19 99 ALA A N 1
ATOM 797 C CA . ALA A 1 99 ? 0.266 0.014 -6.84 1 71.19 99 ALA A CA 1
ATOM 798 C C . ALA A 1 99 ? 0.116 -0.647 -8.203 1 71.19 99 ALA A C 1
ATOM 800 O O . ALA A 1 99 ? -0.128 -1.854 -8.297 1 71.19 99 ALA A O 1
ATOM 801 N N . HIS A 1 100 ? 0.383 0.113 -9.211 1 67.31 100 HIS A N 1
ATOM 802 C CA . HIS A 1 100 ? 0.128 -0.38 -10.562 1 67.31 100 HIS A CA 1
ATOM 803 C C . HIS A 1 100 ? 1.364 -1.057 -11.148 1 67.31 100 HIS A C 1
ATOM 805 O O . HIS A 1 100 ? 1.256 -2.082 -11.82 1 67.31 100 HIS A O 1
ATOM 811 N N . HIS A 1 101 ? 2.496 -0.431 -10.836 1 68.69 101 HIS A N 1
ATOM 812 C CA . HIS A 1 101 ? 3.699 -0.876 -11.531 1 68.69 101 HIS A CA 1
ATOM 813 C C . HIS A 1 101 ? 4.633 -1.628 -10.586 1 68.69 101 HIS A C 1
ATOM 815 O O . HIS A 1 101 ? 5.527 -2.35 -11.039 1 68.69 101 HIS A O 1
ATOM 821 N N . GLY A 1 102 ? 4.41 -1.473 -9.43 1 72.88 102 GLY A N 1
ATOM 822 C CA . GLY A 1 102 ? 5.305 -2.102 -8.469 1 72.88 102 GLY A CA 1
ATOM 823 C C . GLY A 1 102 ? 6.289 -1.13 -7.844 1 72.88 102 GLY A C 1
ATOM 824 O O . GLY A 1 102 ? 6.691 -0.153 -8.477 1 72.88 102 GLY A O 1
ATOM 825 N N . LEU A 1 103 ? 6.684 -1.334 -6.715 1 74.25 103 LEU A N 1
ATOM 826 C CA . LEU A 1 103 ? 7.504 -0.461 -5.883 1 74.25 103 LEU A CA 1
ATOM 827 C C . LEU A 1 103 ? 8.938 -0.417 -6.395 1 74.25 103 LEU A C 1
ATOM 829 O O . LEU A 1 103 ? 9.594 0.624 -6.32 1 74.25 103 LEU A O 1
ATOM 833 N N . MET A 1 104 ? 9.352 -1.439 -6.992 1 63.25 104 MET A N 1
ATOM 834 C CA . MET A 1 104 ? 10.766 -1.528 -7.367 1 63.25 104 MET A CA 1
ATOM 835 C C . MET A 1 104 ? 11.023 -0.814 -8.688 1 63.25 104 MET A C 1
ATOM 837 O O . MET A 1 104 ? 12.172 -0.582 -9.055 1 63.25 104 MET A O 1
ATOM 841 N N . LEU A 1 105 ? 10 -0.477 -9.297 1 61.31 105 LEU A N 1
ATOM 842 C CA . LEU A 1 105 ? 10.188 0.001 -10.664 1 61.31 105 LEU A CA 1
ATOM 843 C C . LEU A 1 105 ? 10.039 1.517 -10.734 1 61.31 105 LEU A C 1
ATOM 845 O O . LEU A 1 105 ? 10.055 2.098 -11.82 1 61.31 105 LEU A O 1
ATOM 849 N N . LEU A 1 106 ? 9.812 2.023 -9.695 1 60.09 106 LEU A N 1
ATOM 850 C CA . LEU A 1 106 ? 9.641 3.471 -9.75 1 60.09 106 LEU A CA 1
ATOM 851 C C . LEU A 1 106 ? 10.977 4.172 -9.953 1 60.09 106 LEU A C 1
ATOM 853 O O . LEU A 1 106 ? 11.914 3.963 -9.172 1 60.09 106 LEU A O 1
ATOM 857 N N . A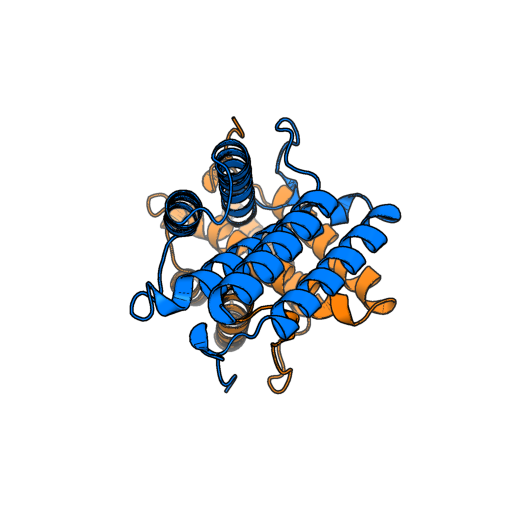SP A 1 107 ? 11.297 4.371 -11.219 1 53.62 107 ASP A N 1
ATOM 858 C CA . ASP A 1 107 ? 12.508 5.094 -11.594 1 53.62 107 ASP A CA 1
ATOM 859 C C . ASP A 1 107 ? 12.547 6.473 -10.938 1 53.62 107 ASP A C 1
ATOM 861 O O . ASP A 1 107 ? 11.523 7.148 -10.828 1 53.62 107 ASP A O 1
ATOM 865 N N . THR A 1 108 ? 13.43 6.613 -10 1 53.91 108 THR A N 1
ATOM 866 C CA . THR A 1 108 ? 13.711 7.746 -9.117 1 53.91 108 THR A CA 1
ATOM 867 C C . THR A 1 108 ? 13.961 9.016 -9.938 1 53.91 108 THR A C 1
ATOM 869 O O . THR A 1 108 ? 14.711 9.891 -9.508 1 53.91 108 THR A O 1
ATOM 872 N N . ILE A 1 109 ? 13.539 9.023 -11.141 1 52.41 109 ILE A N 1
ATOM 873 C CA . ILE A 1 109 ? 14 10.289 -11.703 1 52.41 109 ILE A CA 1
ATOM 874 C C . ILE A 1 109 ? 13.359 11.453 -10.945 1 52.41 109 ILE A C 1
ATOM 876 O O . ILE A 1 109 ? 13.984 12.5 -10.758 1 52.41 109 ILE A O 1
ATOM 880 N N . GLU A 1 110 ? 12.102 11.234 -10.555 1 58.22 110 GLU A N 1
ATOM 881 C CA . GLU A 1 110 ? 11.414 12.344 -9.898 1 58.22 110 GLU A CA 1
ATOM 882 C C . GLU A 1 110 ? 11.805 12.438 -8.422 1 58.22 110 GLU A C 1
ATOM 884 O O . GLU A 1 110 ? 12.055 11.414 -7.781 1 58.22 110 GLU A O 1
ATOM 889 N N . THR A 1 111 ? 12.156 13.672 -8.141 1 77.62 111 THR A N 1
ATOM 890 C CA . THR A 1 111 ? 12.453 13.93 -6.734 1 77.62 111 THR A CA 1
ATOM 891 C C . THR A 1 111 ? 11.164 14.062 -5.922 1 77.62 111 THR A C 1
ATOM 893 O O . THR A 1 111 ? 10.312 14.891 -6.234 1 77.62 111 THR A O 1
ATOM 896 N N . TYR A 1 112 ? 10.992 13.203 -5.09 1 84.56 112 TYR A N 1
ATOM 897 C CA . TYR A 1 112 ? 9.844 13.234 -4.191 1 84.56 112 TYR A CA 1
ATOM 898 C C . TYR A 1 112 ? 10.242 13.773 -2.822 1 84.56 112 TYR A C 1
ATOM 900 O O . TYR A 1 112 ? 11.406 13.711 -2.438 1 84.56 112 TYR A O 1
ATOM 908 N N . MET A 1 113 ? 9.25 14.328 -2.184 1 91.69 113 MET A N 1
ATOM 909 C CA . MET A 1 113 ? 9.414 14.734 -0.791 1 91.69 113 MET A CA 1
ATOM 910 C C . MET A 1 113 ? 10.008 13.594 0.038 1 91.69 113 MET A C 1
ATOM 912 O O . MET A 1 113 ? 9.523 12.461 -0.032 1 91.69 113 MET A O 1
A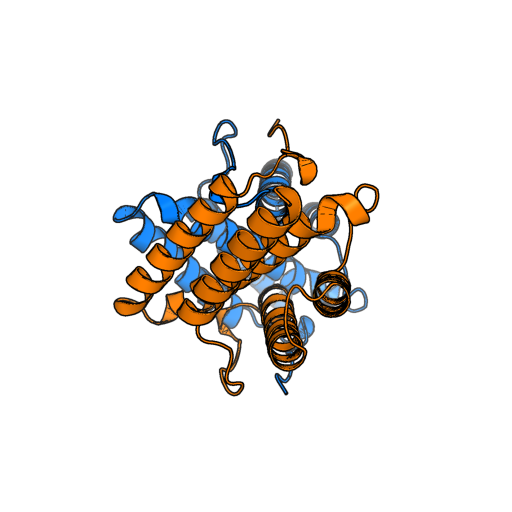TOM 916 N N . PRO A 1 114 ? 11.086 13.945 0.733 1 93.38 114 PRO A N 1
ATOM 917 C CA . PRO A 1 114 ? 11.68 12.906 1.581 1 93.38 114 PRO A CA 1
ATOM 918 C C . PRO A 1 114 ? 10.68 12.336 2.592 1 93.38 114 PRO A C 1
ATOM 920 O O . PRO A 1 114 ? 9.781 13.055 3.047 1 93.38 114 PRO A O 1
ATOM 923 N N . VAL A 1 115 ? 10.875 11.109 3.018 1 95.19 115 VAL A N 1
ATOM 924 C CA . VAL A 1 115 ? 9.961 10.406 3.906 1 95.19 115 VAL A CA 1
ATOM 925 C C . VAL A 1 115 ? 9.852 11.148 5.238 1 95.19 115 VAL A C 1
ATOM 927 O O . VAL A 1 115 ? 8.758 11.328 5.77 1 95.19 115 VAL A O 1
ATOM 930 N N . ASN A 1 116 ? 10.992 11.617 5.762 1 96 116 ASN A N 1
ATOM 931 C CA . ASN A 1 116 ? 10.977 12.336 7.031 1 96 116 ASN A CA 1
ATOM 932 C C . ASN A 1 116 ? 10.141 13.609 6.941 1 96 116 ASN A C 1
ATOM 934 O O . ASN A 1 116 ? 9.484 13.984 7.91 1 96 116 ASN A O 1
ATOM 938 N N . GLU A 1 117 ? 10.156 14.258 5.824 1 96.69 117 GLU A N 1
ATOM 939 C CA . GLU A 1 117 ? 9.359 15.469 5.633 1 96.69 117 GLU A CA 1
ATOM 940 C C . GLU A 1 117 ? 7.867 15.141 5.559 1 96.69 117 GLU A C 1
ATOM 942 O O . GLU A 1 117 ? 7.035 15.891 6.066 1 96.69 117 GLU A O 1
ATOM 947 N N . ILE A 1 118 ? 7.551 14.008 4.938 1 97.31 118 ILE A N 1
ATOM 948 C CA . ILE A 1 118 ? 6.16 13.57 4.906 1 97.31 118 ILE A CA 1
ATOM 949 C C . ILE A 1 118 ? 5.645 13.391 6.332 1 97.31 118 ILE A C 1
ATOM 951 O O . ILE A 1 118 ? 4.559 13.875 6.672 1 97.31 118 ILE A O 1
ATOM 955 N N . ILE A 1 119 ? 6.445 12.766 7.168 1 97.31 119 ILE A N 1
ATOM 956 C CA . ILE A 1 119 ? 6.074 12.516 8.555 1 97.31 119 ILE A CA 1
ATOM 957 C C . ILE A 1 119 ? 5.848 13.844 9.273 1 97.31 119 ILE A C 1
ATOM 959 O O . ILE A 1 119 ? 4.859 14 10 1 97.31 119 ILE A O 1
ATOM 963 N N . GLN A 1 120 ? 6.734 14.734 9.039 1 97.56 120 GLN A N 1
ATOM 964 C CA . GLN A 1 120 ? 6.609 16.047 9.68 1 97.56 120 GLN A CA 1
ATOM 965 C C . GLN A 1 120 ? 5.309 16.719 9.266 1 97.56 120 GLN A C 1
ATOM 967 O O . GLN A 1 120 ? 4.605 17.297 10.109 1 97.56 120 GLN A O 1
ATOM 972 N N . HIS A 1 121 ? 4.957 16.656 7.984 1 97.56 121 HIS A N 1
ATOM 973 C CA . HIS A 1 121 ? 3.729 17.281 7.512 1 97.56 121 HIS A CA 1
ATOM 974 C C . HIS A 1 121 ? 2.502 16.625 8.125 1 97.56 121 HIS A C 1
ATOM 976 O O . HIS A 1 121 ? 1.495 17.281 8.391 1 97.56 121 HIS A O 1
ATOM 982 N N . ILE A 1 122 ? 2.566 15.375 8.375 1 96.56 122 ILE A N 1
ATOM 983 C CA . ILE A 1 122 ? 1.466 14.672 9.023 1 96.56 122 ILE A CA 1
ATOM 984 C C . ILE A 1 122 ? 1.271 15.219 10.438 1 96.56 122 ILE A C 1
ATOM 986 O O . ILE A 1 122 ? 0.147 15.523 10.844 1 96.56 122 ILE A O 1
ATOM 990 N N . HIS A 1 123 ? 2.371 15.359 11.133 1 96.19 123 HIS A N 1
ATOM 991 C CA . HIS A 1 123 ? 2.293 15.898 12.484 1 96.19 123 HIS A CA 1
ATOM 992 C C . HIS A 1 123 ? 1.759 17.328 12.469 1 96.19 123 HIS A C 1
ATOM 994 O O . HIS A 1 123 ? 0.9 17.688 13.281 1 96.19 123 HIS A O 1
ATOM 1000 N N . ASP A 1 124 ? 2.221 18.109 11.578 1 95.25 124 ASP A N 1
ATOM 1001 C CA . ASP A 1 124 ? 1.761 19.484 11.461 1 95.25 124 ASP A CA 1
ATOM 1002 C C . ASP A 1 124 ? 0.254 19.547 11.227 1 95.25 124 ASP A C 1
ATOM 1004 O O . ASP A 1 124 ? -0.444 20.359 11.828 1 95.25 124 ASP A O 1
ATOM 1008 N N . LEU A 1 125 ? -0.2 18.719 10.32 1 94.69 125 LEU A N 1
ATOM 1009 C CA . LEU A 1 125 ? -1.623 18.672 10 1 94.69 125 LEU A CA 1
ATOM 1010 C C . LEU A 1 125 ? -2.443 18.312 11.234 1 94.69 125 LEU A C 1
ATOM 1012 O O . LEU A 1 125 ? -3.469 18.938 11.508 1 94.69 125 LEU A O 1
ATOM 1016 N N . LEU A 1 126 ? -1.977 17.312 11.953 1 93 126 LEU A N 1
ATOM 1017 C CA . LEU A 1 126 ? -2.689 16.859 13.141 1 93 126 LEU A CA 1
ATOM 1018 C C . LEU A 1 126 ? -2.688 17.938 14.219 1 93 126 LEU A C 1
ATOM 1020 O O . LEU A 1 126 ? -3.715 18.188 14.852 1 93 126 LEU A O 1
ATOM 1024 N N . ASP A 1 127 ? -1.58 18.578 14.398 1 90.12 127 ASP A N 1
ATOM 1025 C CA . ASP A 1 127 ? -1.454 19.625 15.406 1 90.12 127 ASP A CA 1
ATOM 1026 C C . ASP A 1 127 ? -2.334 20.828 15.055 1 90.12 127 ASP A C 1
ATOM 1028 O O . ASP A 1 127 ? -3.027 21.375 15.922 1 90.12 127 ASP A O 1
ATOM 1032 N N . ASN A 1 128 ? -2.309 21.188 13.797 1 85.94 128 ASN A N 1
ATOM 1033 C CA . ASN A 1 128 ? -3.129 22.297 13.352 1 85.94 128 ASN A CA 1
ATOM 1034 C C . ASN A 1 128 ? -4.617 22 13.492 1 85.94 128 ASN A C 1
ATOM 1036 O O . ASN A 1 128 ? -5.402 22.875 13.859 1 85.94 128 ASN A O 1
ATOM 1040 N N . PHE A 1 129 ? -5.004 20.844 13.227 1 84.81 129 PHE A N 1
ATOM 1041 C CA . PHE A 1 129 ? -6.395 20.422 13.344 1 84.81 129 PHE A CA 1
ATOM 1042 C C . PHE A 1 129 ? -6.848 20.438 14.797 1 84.81 129 PHE A C 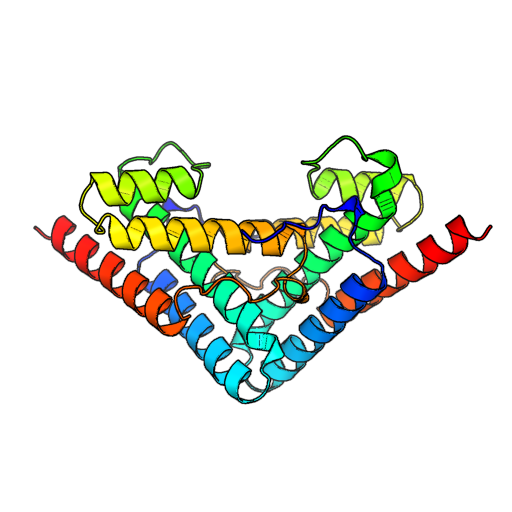1
ATOM 1044 O O . PHE A 1 129 ? -7.961 20.875 15.102 1 84.81 129 PHE A O 1
ATOM 1051 N N . ALA A 1 130 ? -6.062 19.906 15.711 1 78.56 130 ALA A N 1
ATOM 1052 C CA . ALA A 1 130 ? -6.395 19.891 17.125 1 78.56 130 ALA A CA 1
ATOM 1053 C C . ALA A 1 130 ? -6.582 21.312 17.672 1 78.56 130 ALA A C 1
ATOM 1055 O O . ALA A 1 130 ? -7.488 21.562 18.469 1 78.56 130 ALA A O 1
ATOM 1056 N N . LEU A 1 131 ? -5.832 22.156 17.156 1 73.38 131 LEU A N 1
ATOM 1057 C CA . LEU A 1 131 ? -5.902 23.547 17.609 1 73.38 131 LEU A CA 1
ATOM 1058 C C . LEU A 1 131 ? -7.188 24.203 17.125 1 73.38 131 LEU A C 1
ATOM 1060 O O . LEU A 1 131 ? -7.77 25.031 17.828 1 73.38 131 LEU A O 1
ATOM 1064 N N . THR A 1 132 ? -7.598 23.859 16 1 69.25 132 THR A N 1
ATOM 1065 C CA . THR A 1 132 ? -8.789 24.484 15.438 1 69.25 132 THR A CA 1
ATOM 1066 C C . THR A 1 132 ? -10.047 23.938 16.109 1 69.25 132 THR A C 1
ATOM 1068 O O . THR A 1 132 ? -11.062 24.641 16.188 1 69.25 132 THR A O 1
ATOM 1071 N N . LYS A 1 133 ? -10.109 22.75 16.562 1 69.25 133 LYS A N 1
ATOM 1072 C CA . LYS A 1 133 ? -11.258 22.156 17.234 1 69.25 133 LYS A CA 1
ATOM 1073 C C . LYS A 1 133 ? -11.398 22.703 18.656 1 69.25 133 LYS A C 1
ATOM 1075 O O . LYS A 1 133 ? -12.508 22.781 19.203 1 69.25 133 LYS A O 1
ATOM 1080 N N . GLU A 1 134 ? -10.297 22.766 19.344 1 56.16 134 GLU A N 1
ATOM 1081 C CA . GLU A 1 134 ? -10.359 23.312 20.703 1 56.16 134 GLU A CA 1
ATOM 1082 C C . GLU A 1 134 ? -10.789 24.766 20.688 1 56.16 134 GLU A C 1
ATOM 1084 O O . GLU A 1 134 ? -11.398 25.25 21.656 1 56.16 134 GLU A O 1
ATOM 1089 N N . GLY A 1 135 ? -10.484 25.438 19.641 1 46.12 135 GLY A N 1
ATOM 1090 C CA . GLY A 1 135 ? -10.906 26.828 19.688 1 46.12 135 GLY A CA 1
ATOM 1091 C C . GLY A 1 135 ? -12.297 27.062 19.109 1 46.12 135 GLY A C 1
ATOM 1092 O O . GLY A 1 135 ? -13.07 27.844 19.656 1 46.12 135 GLY A O 1
ATOM 1093 N N . MET B 1 1 ? 8.281 13.25 -15.461 1 37.59 1 MET B N 1
ATOM 1094 C CA . MET B 1 1 ? 7.023 12.508 -15.531 1 37.59 1 MET B CA 1
ATOM 1095 C C . MET B 1 1 ? 7.277 11 -15.492 1 37.59 1 MET B C 1
ATOM 1097 O O . MET B 1 1 ? 8.125 10.492 -16.234 1 37.59 1 MET B O 1
ATOM 1101 N N . TYR B 1 2 ? 7.043 10.477 -14.344 1 42.09 2 TYR B N 1
ATOM 1102 C CA . TYR B 1 2 ? 7.195 9.031 -14.273 1 42.09 2 TYR B CA 1
ATOM 1103 C C . TYR B 1 2 ? 6.469 8.352 -15.43 1 42.09 2 TYR B C 1
ATOM 1105 O O . TYR B 1 2 ? 5.332 8.703 -15.75 1 42.09 2 TYR B O 1
ATOM 1113 N N . LYS B 1 3 ? 7.375 7.969 -16.375 1 46.94 3 LYS B N 1
ATOM 1114 C CA . LYS B 1 3 ? 6.668 7.195 -17.406 1 46.94 3 LYS B CA 1
ATOM 1115 C C . LYS B 1 3 ? 6.059 5.93 -16.797 1 46.94 3 LYS B C 1
ATOM 1117 O O . LYS B 1 3 ? 6.781 5.059 -16.312 1 46.94 3 LYS B O 1
ATOM 1122 N N . MET B 1 4 ? 4.82 5.957 -16.281 1 52.03 4 MET B N 1
ATOM 1123 C CA . MET B 1 4 ? 4.016 4.848 -15.773 1 52.03 4 MET B CA 1
ATOM 1124 C C . MET B 1 4 ? 4.031 3.672 -16.75 1 52.03 4 MET B C 1
ATOM 1126 O O . MET B 1 4 ? 3.699 3.826 -17.922 1 52.03 4 MET B O 1
ATOM 1130 N N . LYS B 1 5 ? 4.965 2.727 -16.328 1 60.81 5 LYS B N 1
ATOM 1131 C CA . LYS B 1 5 ? 4.844 1.515 -17.125 1 60.81 5 LYS B CA 1
ATOM 1132 C C . LYS B 1 5 ? 3.414 0.977 -17.094 1 60.81 5 LYS B C 1
ATOM 1134 O O . LYS B 1 5 ? 2.768 0.979 -16.047 1 60.81 5 LYS B O 1
ATOM 1139 N N . LEU B 1 6 ? 2.98 0.738 -18.25 1 63.12 6 LEU B N 1
ATOM 1140 C CA . LEU B 1 6 ? 1.657 0.127 -18.328 1 63.12 6 LEU B CA 1
ATOM 1141 C C . LEU B 1 6 ? 1.686 -1.299 -17.781 1 63.12 6 LEU B C 1
ATOM 1143 O O . LEU B 1 6 ? 2.736 -1.944 -17.781 1 63.12 6 LEU B O 1
ATOM 1147 N N . PHE B 1 7 ? 0.668 -1.782 -17.188 1 63.62 7 PHE B N 1
ATOM 1148 C CA . PHE B 1 7 ? 0.556 -3.127 -16.641 1 63.62 7 PHE B CA 1
ATOM 1149 C C . PHE B 1 7 ? 1.042 -4.168 -17.641 1 63.62 7 PHE B C 1
ATOM 1151 O O . PHE B 1 7 ? 1.665 -5.16 -17.266 1 63.62 7 PHE B O 1
ATOM 1158 N N . LYS B 1 8 ? 0.775 -3.914 -18.891 1 66.75 8 LYS B N 1
ATOM 1159 C CA . LYS B 1 8 ? 1.143 -4.863 -19.938 1 66.75 8 LYS B CA 1
ATOM 1160 C C . LYS B 1 8 ? 2.658 -5.023 -20.016 1 66.75 8 LYS B C 1
ATOM 1162 O O . LYS B 1 8 ? 3.152 -6.012 -20.562 1 66.75 8 LYS B O 1
ATOM 1167 N N . ASP B 1 9 ? 3.266 -4.051 -19.531 1 71.5 9 ASP B N 1
ATOM 1168 C CA . ASP B 1 9 ? 4.715 -4.023 -19.703 1 71.5 9 ASP B CA 1
ATOM 1169 C C . ASP B 1 9 ? 5.43 -4.602 -18.484 1 71.5 9 ASP B C 1
ATOM 1171 O O . ASP B 1 9 ? 6.656 -4.719 -18.484 1 71.5 9 ASP B O 1
ATOM 1175 N N . ILE B 1 10 ? 4.648 -4.965 -17.484 1 77.19 10 ILE B N 1
ATOM 1176 C CA . ILE B 1 10 ? 5.262 -5.57 -16.312 1 77.19 10 ILE B CA 1
ATOM 1177 C C . ILE B 1 10 ? 5.723 -6.992 -16.641 1 77.19 10 ILE B C 1
ATOM 1179 O O . ILE B 1 10 ? 4.984 -7.758 -17.266 1 77.19 10 ILE B O 1
ATOM 1183 N N . THR B 1 11 ? 6.953 -7.316 -16.297 1 83.56 11 THR B N 1
ATOM 1184 C CA . THR B 1 11 ? 7.508 -8.633 -16.609 1 83.56 11 THR B CA 1
ATOM 1185 C C . THR B 1 11 ? 7.512 -9.523 -15.375 1 83.56 11 THR B C 1
ATOM 1187 O O . THR B 1 11 ? 7.414 -9.039 -14.25 1 83.56 11 THR B O 1
ATOM 1190 N N . ALA B 1 12 ? 7.621 -10.852 -15.648 1 87.31 12 ALA B N 1
ATOM 1191 C CA . ALA B 1 12 ? 7.738 -11.828 -14.562 1 87.31 12 ALA B CA 1
ATOM 1192 C C . ALA B 1 12 ? 8.969 -11.547 -13.703 1 87.31 12 ALA B C 1
ATOM 1194 O O . ALA B 1 12 ? 8.93 -11.711 -12.484 1 87.31 12 ALA B O 1
ATOM 1195 N N . GLU B 1 13 ? 10 -11.031 -14.367 1 88.12 13 GLU B N 1
ATOM 1196 C CA . GLU B 1 13 ? 11.242 -10.734 -13.656 1 88.12 13 GLU B CA 1
ATOM 1197 C C . GLU B 1 13 ? 11.062 -9.57 -12.695 1 88.12 13 GLU B C 1
ATOM 1199 O O . GLU B 1 13 ? 11.609 -9.586 -11.586 1 88.12 13 GLU B O 1
ATOM 1204 N N . GLU B 1 14 ? 10.344 -8.672 -13.094 1 85.56 14 GLU B N 1
ATOM 1205 C CA . GLU B 1 14 ? 10.062 -7.535 -12.219 1 85.56 14 GLU B CA 1
ATOM 1206 C C . GLU B 1 14 ? 9.234 -7.953 -11.008 1 85.56 14 GLU B C 1
ATOM 1208 O O . GLU B 1 14 ? 9.453 -7.457 -9.898 1 85.56 14 GLU B O 1
ATOM 1213 N N . ILE B 1 15 ? 8.312 -8.844 -11.195 1 90.5 15 ILE B N 1
ATOM 1214 C CA . ILE B 1 15 ? 7.496 -9.359 -10.102 1 90.5 15 ILE B CA 1
ATOM 1215 C C . ILE B 1 15 ? 8.367 -10.141 -9.125 1 90.5 15 ILE B C 1
ATOM 1217 O O . ILE B 1 15 ? 8.234 -10 -7.91 1 90.5 15 ILE B O 1
ATOM 1221 N N . LYS B 1 16 ? 9.289 -10.875 -9.656 1 92.5 16 LYS B N 1
ATOM 1222 C CA . LYS B 1 16 ? 10.195 -11.648 -8.812 1 92.5 16 LYS B CA 1
ATOM 1223 C C . LYS B 1 16 ? 11.078 -10.734 -7.973 1 92.5 16 LYS B C 1
ATOM 1225 O O . LYS B 1 16 ? 11.391 -11.039 -6.82 1 92.5 16 LYS B O 1
ATOM 1230 N N . GLN B 1 17 ? 11.398 -9.594 -8.562 1 89.31 17 GLN B N 1
ATOM 1231 C CA . GLN B 1 17 ? 12.164 -8.609 -7.812 1 89.31 17 GLN B CA 1
ATOM 1232 C C . GLN B 1 17 ? 11.359 -8.062 -6.641 1 89.31 17 GLN B C 1
ATOM 1234 O O . GLN B 1 17 ? 11.906 -7.82 -5.562 1 89.31 17 GLN B O 1
ATOM 1239 N N . GLU B 1 18 ? 10.148 -7.895 -6.832 1 91.56 18 GLU B N 1
ATOM 1240 C CA . GLU B 1 18 ? 9.289 -7.418 -5.75 1 91.56 18 GLU B CA 1
ATOM 1241 C C . GLU B 1 18 ? 9.156 -8.469 -4.648 1 91.56 18 GLU B C 1
ATOM 1243 O O . GLU B 1 18 ? 9.016 -8.125 -3.473 1 91.56 18 GLU B O 1
ATOM 1248 N N . CYS B 1 19 ? 9.234 -9.734 -5.031 1 94.94 19 CYS B N 1
ATOM 1249 C CA . CYS B 1 19 ? 9.219 -10.789 -4.023 1 94.94 19 CYS B CA 1
ATOM 1250 C C . CYS B 1 19 ? 10.461 -10.719 -3.141 1 94.94 19 CYS B C 1
ATOM 1252 O O . CYS B 1 19 ? 10.383 -10.977 -1.937 1 94.94 19 CYS B O 1
ATOM 1254 N N . ILE B 1 20 ? 11.578 -10.375 -3.771 1 94.38 20 ILE B N 1
ATOM 1255 C CA . ILE B 1 20 ? 12.805 -10.211 -3.002 1 94.38 20 ILE B CA 1
ATOM 1256 C C . ILE B 1 20 ? 12.633 -9.062 -2.006 1 94.38 20 ILE B C 1
ATOM 1258 O O . ILE B 1 20 ? 13.07 -9.164 -0.855 1 94.38 20 ILE B O 1
ATOM 1262 N N . LEU B 1 21 ? 11.992 -8 -2.473 1 93.75 21 LEU B N 1
ATOM 1263 C CA . LEU B 1 21 ? 11.695 -6.883 -1.587 1 93.75 21 LEU B CA 1
ATOM 1264 C C . LEU B 1 21 ? 10.852 -7.336 -0.4 1 93.75 21 LEU B C 1
ATOM 1266 O O . LEU B 1 21 ? 11.102 -6.93 0.737 1 93.75 21 LEU B O 1
ATOM 1270 N N . VAL B 1 22 ? 9.867 -8.172 -0.624 1 95.44 22 VAL B N 1
ATOM 1271 C CA . VAL B 1 22 ? 9 -8.688 0.437 1 95.44 22 VAL B CA 1
ATOM 1272 C C . VAL B 1 22 ? 9.828 -9.531 1.405 1 95.44 22 VAL B C 1
ATOM 1274 O O . VAL B 1 22 ? 9.648 -9.445 2.623 1 95.44 22 VAL B O 1
ATOM 1277 N N . GLU B 1 23 ? 10.727 -10.289 0.907 1 95.38 23 GLU B N 1
ATOM 1278 C CA . GLU B 1 23 ? 11.602 -11.102 1.751 1 95.38 23 GLU B CA 1
ATOM 1279 C C . GLU B 1 23 ? 12.484 -10.219 2.633 1 95.38 23 GLU B C 1
ATOM 1281 O O . GLU B 1 23 ? 12.703 -10.531 3.805 1 95.38 23 GLU B O 1
ATOM 1286 N N . ASP B 1 24 ? 12.938 -9.164 2.033 1 93.38 24 ASP B N 1
ATOM 1287 C CA . ASP B 1 24 ? 13.719 -8.203 2.805 1 93.38 24 ASP B CA 1
ATOM 1288 C C . ASP B 1 24 ? 12.906 -7.641 3.967 1 93.38 24 ASP B C 1
ATOM 1290 O O . ASP B 1 24 ? 13.414 -7.504 5.082 1 93.38 24 ASP B O 1
ATOM 1294 N N . LEU B 1 25 ? 11.703 -7.348 3.654 1 94.62 25 LEU B N 1
ATOM 1295 C CA . LEU B 1 25 ? 10.805 -6.82 4.68 1 94.62 25 LEU B CA 1
ATOM 1296 C C . LEU B 1 25 ? 10.555 -7.855 5.77 1 94.62 25 LEU B C 1
ATOM 1298 O O . LEU B 1 25 ? 10.523 -7.523 6.953 1 94.62 25 LEU B O 1
ATOM 1302 N N . LEU B 1 26 ? 10.336 -9.055 5.352 1 94.44 26 LEU B N 1
ATOM 1303 C CA . LEU B 1 26 ? 10.125 -10.141 6.301 1 94.44 26 LEU B CA 1
ATOM 1304 C C . LEU B 1 26 ? 11.336 -10.32 7.211 1 94.44 26 LEU B C 1
ATOM 1306 O O . LEU B 1 26 ? 11.188 -10.469 8.422 1 94.44 26 LEU B O 1
ATOM 1310 N N . GLN B 1 27 ? 12.477 -10.211 6.613 1 94.56 27 GLN B N 1
ATOM 1311 C CA . GLN B 1 27 ? 13.711 -10.305 7.398 1 94.56 27 GLN B CA 1
ATOM 1312 C C . GLN B 1 27 ? 13.82 -9.141 8.383 1 94.56 27 GLN B C 1
ATOM 1314 O O . GLN B 1 27 ? 14.195 -9.344 9.539 1 94.56 27 GLN B O 1
ATOM 1319 N N . ALA B 1 28 ? 13.562 -7.973 7.906 1 91.75 28 ALA B N 1
ATOM 1320 C CA . ALA B 1 28 ? 13.594 -6.801 8.773 1 91.75 28 ALA B CA 1
ATOM 1321 C C . ALA B 1 28 ? 12.602 -6.945 9.93 1 91.75 28 ALA B C 1
ATOM 1323 O O . ALA B 1 28 ? 12.859 -6.469 11.039 1 91.75 28 ALA B O 1
ATOM 1324 N N . SER B 1 29 ? 11.492 -7.613 9.633 1 91.62 29 SER B N 1
ATOM 1325 C CA . SER B 1 29 ? 10.445 -7.754 10.641 1 91.62 29 SER B CA 1
ATOM 1326 C C . SER B 1 29 ? 10.867 -8.695 11.758 1 91.62 29 SER B C 1
ATOM 1328 O O . SER B 1 29 ? 10.289 -8.688 12.844 1 91.62 29 SER B O 1
ATOM 1330 N N . LEU B 1 30 ? 11.844 -9.547 11.492 1 91.25 30 LEU B N 1
ATOM 1331 C CA . LEU B 1 30 ? 12.375 -10.414 12.539 1 91.25 30 LEU B CA 1
ATOM 1332 C C . LEU B 1 30 ? 13.016 -9.602 13.648 1 91.25 30 LEU B C 1
ATOM 1334 O O . LEU B 1 30 ? 12.992 -10 14.812 1 91.25 30 LEU B O 1
ATOM 1338 N N . ASN B 1 31 ? 13.562 -8.43 13.352 1 87.81 31 ASN B N 1
ATOM 1339 C CA . ASN B 1 31 ? 14.18 -7.539 14.336 1 87.81 31 ASN B CA 1
ATOM 1340 C C . ASN B 1 31 ? 13.18 -6.527 14.883 1 87.81 31 ASN B C 1
ATOM 1342 O O . ASN B 1 31 ? 13.344 -6.016 15.992 1 87.81 31 ASN B O 1
ATOM 1346 N N . LYS B 1 32 ? 12.219 -6.277 14.047 1 90.69 32 LYS B N 1
ATOM 1347 C CA . LYS B 1 32 ? 11.18 -5.316 14.422 1 90.69 32 LYS B CA 1
ATOM 1348 C C . LYS B 1 32 ? 9.805 -5.801 13.984 1 90.69 32 LYS B C 1
ATOM 1350 O O . LYS B 1 32 ? 9.336 -5.473 12.891 1 90.69 32 LYS B O 1
ATOM 1355 N N . ALA B 1 33 ? 9.078 -6.363 14.922 1 86.56 33 ALA B N 1
ATOM 1356 C CA . ALA B 1 33 ? 7.844 -7.09 14.641 1 86.56 33 ALA B CA 1
ATOM 1357 C C . ALA B 1 33 ? 6.773 -6.16 14.078 1 86.56 33 ALA B C 1
ATOM 1359 O O . ALA B 1 33 ? 5.887 -6.602 13.344 1 86.56 33 ALA B O 1
ATOM 1360 N N . SER B 1 34 ? 6.902 -4.891 14.297 1 84.62 34 SER B N 1
ATOM 1361 C CA . SER B 1 34 ? 5.906 -3.93 13.828 1 84.62 34 SER B CA 1
ATOM 1362 C C . SER B 1 34 ? 5.918 -3.818 12.305 1 84.62 34 SER B C 1
ATOM 1364 O O . SER B 1 34 ? 4.973 -3.299 11.711 1 84.62 34 SER B O 1
ATOM 1366 N N . LEU B 1 35 ? 7 -4.438 11.609 1 91 35 LEU B N 1
ATOM 1367 C CA . LEU B 1 35 ? 7.133 -4.312 10.164 1 91 35 LEU B CA 1
ATOM 1368 C C . LEU B 1 35 ? 6.434 -5.469 9.453 1 91 35 LEU B C 1
ATOM 1370 O O . LEU B 1 35 ? 6.246 -5.434 8.234 1 91 35 LEU B O 1
ATOM 1374 N N . LEU B 1 36 ? 5.973 -6.434 10.211 1 90.81 36 LEU B N 1
ATOM 1375 C CA . LEU B 1 36 ? 5.363 -7.617 9.617 1 90.81 36 LEU B CA 1
ATOM 1376 C C . LEU B 1 36 ? 4.094 -7.254 8.859 1 90.81 36 LEU B C 1
ATOM 1378 O O . LEU B 1 36 ? 3.883 -7.719 7.734 1 90.81 36 LEU B O 1
ATOM 1382 N N . PRO B 1 37 ? 3.254 -6.348 9.383 1 89.62 37 PRO B N 1
ATOM 1383 C CA . PRO B 1 37 ? 2.059 -5.969 8.625 1 89.62 37 PRO B CA 1
ATOM 1384 C C . PRO B 1 37 ? 2.389 -5.297 7.297 1 89.62 37 PRO B C 1
ATOM 1386 O O . PRO B 1 37 ? 1.652 -5.453 6.32 1 89.62 37 PRO B O 1
ATOM 1389 N N . VAL B 1 38 ? 3.525 -4.586 7.242 1 91.81 38 VAL B N 1
ATOM 1390 C CA . VAL B 1 38 ? 3.949 -3.936 6.008 1 91.81 38 VAL B CA 1
ATOM 1391 C C . VAL B 1 38 ? 4.395 -4.988 4.996 1 91.81 38 VAL B C 1
ATOM 1393 O O . VAL B 1 38 ? 4.035 -4.914 3.816 1 91.81 38 VAL B O 1
ATOM 1396 N N . ALA B 1 39 ? 5.121 -5.965 5.504 1 93.38 39 ALA B N 1
ATOM 1397 C CA . ALA B 1 39 ? 5.555 -7.055 4.637 1 93.38 39 ALA B CA 1
ATOM 1398 C C . ALA B 1 39 ? 4.359 -7.773 4.02 1 93.38 39 ALA B C 1
ATOM 1400 O O . ALA B 1 39 ? 4.363 -8.086 2.826 1 93.38 39 ALA B O 1
ATOM 1401 N N . ARG B 1 40 ? 3.346 -7.957 4.828 1 92.25 40 ARG B N 1
ATOM 1402 C CA . ARG B 1 40 ? 2.139 -8.625 4.348 1 92.25 40 ARG B CA 1
ATOM 1403 C C . ARG B 1 40 ? 1.42 -7.777 3.307 1 92.25 40 ARG B C 1
ATOM 1405 O O . ARG B 1 40 ? 0.976 -8.289 2.277 1 92.25 40 ARG B O 1
ATOM 1412 N N . LEU B 1 41 ? 1.321 -6.523 3.553 1 92.69 41 LEU B N 1
ATOM 1413 C CA . LEU B 1 41 ? 0.665 -5.625 2.613 1 92.69 41 LEU B CA 1
ATOM 1414 C C . LEU B 1 41 ? 1.366 -5.645 1.259 1 92.69 41 LEU B C 1
ATOM 1416 O O . LEU B 1 41 ? 0.72 -5.82 0.223 1 92.69 41 LEU B O 1
ATOM 1420 N N . VAL B 1 42 ? 2.66 -5.508 1.259 1 92.94 42 VAL B N 1
ATOM 1421 C CA . VAL B 1 42 ? 3.416 -5.461 0.011 1 92.94 42 VAL B CA 1
ATOM 1422 C C . VAL B 1 42 ? 3.338 -6.812 -0.694 1 92.94 42 VAL B C 1
ATOM 1424 O O . VAL B 1 42 ? 3.23 -6.875 -1.921 1 92.94 42 VAL B O 1
ATOM 1427 N N . ALA B 1 43 ? 3.367 -7.895 0.093 1 95.31 43 ALA B N 1
ATOM 1428 C CA . ALA B 1 43 ? 3.215 -9.227 -0.492 1 95.31 43 ALA B CA 1
ATOM 1429 C C . ALA B 1 43 ? 1.876 -9.352 -1.213 1 95.31 43 ALA B C 1
ATOM 1431 O O . ALA B 1 43 ? 1.809 -9.898 -2.316 1 95.31 43 ALA B O 1
ATOM 1432 N N . ILE B 1 44 ? 0.857 -8.844 -0.588 1 94.12 44 ILE B N 1
ATOM 1433 C CA . ILE B 1 44 ? -0.481 -8.93 -1.164 1 94.12 44 ILE B CA 1
ATOM 1434 C C . ILE B 1 44 ? -0.556 -8.07 -2.426 1 94.12 44 ILE B C 1
ATOM 1436 O O . ILE B 1 44 ? -1.172 -8.469 -3.416 1 94.12 44 ILE B O 1
ATOM 1440 N N . MET B 1 45 ? 0.025 -6.914 -2.43 1 92.19 45 MET B N 1
ATOM 1441 C CA . MET B 1 45 ? 0.064 -6.059 -3.615 1 92.19 45 MET B CA 1
ATOM 1442 C C . MET B 1 45 ? 0.797 -6.754 -4.758 1 92.19 45 MET B C 1
ATOM 1444 O O . MET B 1 45 ? 0.386 -6.652 -5.914 1 92.19 45 MET B O 1
ATOM 1448 N N . THR B 1 46 ? 1.841 -7.418 -4.43 1 93.5 46 THR B N 1
ATOM 1449 C CA . THR B 1 46 ? 2.598 -8.156 -5.434 1 93.5 46 THR B CA 1
ATOM 1450 C C . THR B 1 46 ? 1.766 -9.297 -6.008 1 93.5 46 THR B C 1
ATOM 1452 O O . THR B 1 46 ? 1.809 -9.562 -7.215 1 93.5 46 THR B O 1
ATOM 1455 N N . LEU B 1 47 ? 1.003 -9.984 -5.121 1 95.25 47 LEU B N 1
ATOM 1456 C CA . LEU B 1 47 ? 0.096 -11.039 -5.555 1 95.25 47 LEU B CA 1
ATOM 1457 C C . LEU B 1 47 ? -0.933 -10.5 -6.543 1 95.25 47 LEU B C 1
ATOM 1459 O O . LEU B 1 47 ? -1.19 -11.117 -7.578 1 95.25 47 LEU B O 1
ATOM 1463 N N . GLU B 1 48 ? -1.508 -9.359 -6.176 1 92.38 48 GLU B N 1
ATOM 1464 C CA . GLU B 1 48 ? -2.471 -8.734 -7.078 1 92.38 48 GLU B CA 1
ATOM 1465 C C . GLU B 1 48 ? -1.837 -8.422 -8.43 1 92.38 48 GLU B C 1
ATOM 1467 O O . GLU B 1 48 ? -2.43 -8.695 -9.477 1 92.38 48 GLU B O 1
ATOM 1472 N N . LYS B 1 49 ? -0.661 -7.93 -8.484 1 89.5 49 LYS B N 1
ATOM 1473 C CA . LYS B 1 49 ? 0.065 -7.609 -9.711 1 89.5 49 LYS B CA 1
ATOM 1474 C C . LYS B 1 49 ? 0.347 -8.867 -10.523 1 89.5 49 LYS B C 1
ATOM 1476 O O . LYS B 1 49 ? 0.318 -8.836 -11.758 1 89.5 49 LYS B O 1
ATOM 1481 N N . THR B 1 50 ? 0.713 -9.891 -9.852 1 91.88 50 THR B N 1
ATOM 1482 C CA . THR B 1 50 ? 0.981 -11.164 -10.516 1 91.88 50 THR B CA 1
ATOM 1483 C C . THR B 1 50 ? -0.253 -11.648 -11.266 1 91.88 50 THR B C 1
ATOM 1485 O O . THR B 1 50 ? -0.166 -12.016 -12.445 1 91.88 50 THR B O 1
ATOM 1488 N N . LEU B 1 51 ? -1.391 -11.609 -10.57 1 91.5 51 LEU B N 1
ATOM 1489 C CA . LEU B 1 51 ? -2.625 -12.047 -11.211 1 91.5 51 LEU B CA 1
ATOM 1490 C C . LEU B 1 51 ? -2.977 -11.141 -12.383 1 91.5 51 LEU B C 1
ATOM 1492 O O . LEU B 1 51 ? -3.469 -11.617 -13.414 1 91.5 51 LEU B O 1
ATOM 1496 N N . ARG B 1 52 ? -2.723 -9.859 -12.25 1 88.12 52 ARG B N 1
ATOM 1497 C CA . ARG B 1 52 ? -2.949 -8.945 -13.359 1 88.12 52 ARG B CA 1
ATOM 1498 C C . ARG B 1 52 ? -2.047 -9.281 -14.547 1 88.12 52 ARG B C 1
ATOM 1500 O O . ARG B 1 52 ? -2.473 -9.203 -15.695 1 88.12 52 ARG B O 1
ATOM 1507 N N . HIS B 1 53 ? -0.835 -9.594 -14.227 1 86.75 53 HIS B N 1
ATOM 1508 C CA . HIS B 1 53 ? 0.138 -9.938 -15.25 1 86.75 53 HIS B CA 1
ATOM 1509 C C . HIS B 1 53 ? -0.281 -11.203 -16 1 86.75 53 HIS B C 1
ATOM 1511 O O . HIS B 1 53 ? -0.254 -11.234 -17.234 1 86.75 53 HIS B O 1
ATOM 1517 N N . ILE B 1 54 ? -0.674 -12.203 -15.25 1 88.44 54 ILE B N 1
ATOM 1518 C CA . ILE B 1 54 ? -1.001 -13.5 -15.82 1 88.44 54 ILE B CA 1
ATOM 1519 C C . ILE B 1 54 ? -2.311 -13.398 -16.609 1 88.44 54 ILE B C 1
ATOM 1521 O O . ILE B 1 54 ? -2.475 -14.055 -17.641 1 88.44 54 ILE B O 1
ATOM 1525 N N . LEU B 1 55 ? -3.217 -12.523 -16.141 1 87 55 LEU B N 1
ATOM 1526 C CA . LEU B 1 55 ? -4.543 -12.461 -16.75 1 87 55 LEU B CA 1
ATOM 1527 C C . LEU B 1 55 ? -4.648 -11.289 -17.719 1 87 55 LEU B C 1
ATOM 1529 O O . LEU B 1 55 ? -5.746 -10.914 -18.141 1 87 55 LEU B O 1
ATOM 1533 N N . TYR B 1 56 ? -3.523 -10.617 -17.938 1 78.94 56 TYR B N 1
ATOM 1534 C CA . TYR B 1 56 ? -3.508 -9.414 -18.766 1 78.94 56 TYR B CA 1
ATOM 1535 C C . TYR B 1 56 ? -4.141 -9.672 -20.125 1 78.94 56 TYR B C 1
ATOM 1537 O O . TYR B 1 56 ? -4.875 -8.836 -20.656 1 78.94 56 TYR B O 1
ATOM 1545 N N . ALA B 1 57 ? -3.734 -10.703 -20.75 1 70.5 57 ALA B N 1
ATOM 1546 C CA . ALA B 1 57 ? -4.25 -11.008 -22.078 1 70.5 57 ALA B CA 1
ATOM 1547 C C . ALA B 1 57 ? -5.777 -11.062 -22.078 1 70.5 57 ALA B C 1
ATOM 1549 O O . ALA B 1 57 ? -6.414 -10.695 -23.078 1 70.5 57 ALA B O 1
ATOM 1550 N N . GLU B 1 58 ? -6.34 -11.383 -21 1 68.94 58 GLU B N 1
ATOM 1551 C CA . GLU B 1 58 ? -7.789 -11.477 -20.891 1 68.94 58 GLU B CA 1
ATOM 1552 C C . GLU B 1 58 ? -8.414 -10.102 -20.656 1 68.94 58 GLU B C 1
ATOM 1554 O O . GLU B 1 58 ? -9.547 -9.852 -21.062 1 68.94 58 GLU B O 1
ATOM 1559 N N . TYR B 1 59 ? -7.703 -9.336 -20 1 64.38 59 TYR B N 1
ATOM 1560 C CA . TYR B 1 59 ? -8.297 -8.078 -19.562 1 64.38 59 TYR B CA 1
ATOM 1561 C C . TYR B 1 59 ? -7.578 -6.891 -20.203 1 64.38 59 TYR B C 1
ATOM 1563 O O . TYR B 1 59 ? -7.488 -5.816 -19.594 1 64.38 59 TYR B O 1
ATOM 1571 N N . LYS B 1 60 ? -6.961 -7.105 -21.156 1 64.56 60 LYS B N 1
ATOM 1572 C CA . LYS B 1 60 ? -6.102 -6.117 -21.797 1 64.56 60 LYS B CA 1
ATOM 1573 C C . LYS B 1 60 ? -6.781 -4.754 -21.844 1 64.56 60 LYS B C 1
ATOM 1575 O O . LYS B 1 60 ? -6.121 -3.717 -21.75 1 64.56 60 LYS B O 1
ATOM 1580 N N . THR B 1 61 ? -8.023 -4.898 -21.828 1 56.75 61 THR B N 1
ATOM 1581 C CA . THR B 1 61 ? -8.711 -3.631 -22.062 1 56.75 61 THR B CA 1
ATOM 1582 C C . THR B 1 61 ? -9.242 -3.051 -20.75 1 56.75 61 THR B C 1
ATOM 1584 O O . THR B 1 61 ? -9.711 -1.912 -20.719 1 56.75 61 THR B O 1
ATOM 1587 N N . ILE B 1 62 ? -9.086 -3.885 -19.797 1 56.12 62 ILE B N 1
ATOM 1588 C CA . ILE B 1 62 ? -9.695 -3.418 -18.562 1 56.12 62 ILE B CA 1
ATOM 1589 C C . ILE B 1 62 ? -8.602 -2.938 -17.609 1 56.12 62 ILE B C 1
ATOM 1591 O O . ILE B 1 62 ? -7.762 -3.729 -17.156 1 56.12 62 ILE B O 1
ATOM 1595 N N . THR B 1 63 ? -8.414 -1.679 -17.375 1 57.72 63 THR B N 1
ATOM 1596 C CA . THR B 1 63 ? -7.348 -1.073 -16.594 1 57.72 63 THR B CA 1
ATOM 1597 C C . THR B 1 63 ? -7.691 -1.116 -15.102 1 57.72 63 THR B C 1
ATOM 1599 O O . THR B 1 63 ? -6.797 -1.073 -14.25 1 57.72 63 THR B O 1
ATOM 1602 N N . LYS B 1 64 ? -8.914 -1.262 -14.922 1 67.81 64 LYS B N 1
ATOM 1603 C CA . LYS B 1 64 ? -9.297 -1.179 -13.516 1 67.81 64 LYS B CA 1
ATOM 1604 C C . LYS B 1 64 ? -10.023 -2.445 -13.07 1 67.81 64 LYS B C 1
ATOM 1606 O O . LYS B 1 64 ? -11.25 -2.439 -12.891 1 67.81 64 LYS B O 1
ATOM 1611 N N . ILE B 1 65 ? -9.305 -3.449 -13.031 1 76.88 65 ILE B N 1
ATOM 1612 C CA . ILE B 1 65 ? -9.945 -4.688 -12.594 1 76.88 65 ILE B CA 1
ATOM 1613 C C . ILE B 1 65 ? -9.742 -4.871 -11.094 1 76.88 65 ILE B C 1
ATOM 1615 O O . ILE B 1 65 ? -8.625 -4.719 -10.586 1 76.88 65 ILE B O 1
ATOM 1619 N N . LYS B 1 66 ? -10.852 -5.168 -10.461 1 86.88 66 LYS B N 1
ATOM 1620 C CA . LYS B 1 66 ? -10.797 -5.387 -9.023 1 86.88 66 LYS B CA 1
ATOM 1621 C C . LYS B 1 66 ? -10.039 -6.664 -8.688 1 86.88 66 LYS B C 1
ATOM 1623 O O . LYS B 1 66 ? -10.18 -7.676 -9.375 1 86.88 66 LYS B O 1
ATOM 1628 N N . PHE B 1 67 ? -9.422 -6.594 -7.555 1 89.5 67 PHE B N 1
ATOM 1629 C CA . PHE B 1 67 ? -8.672 -7.75 -7.074 1 89.5 67 PHE B CA 1
ATOM 1630 C C . PHE B 1 67 ? -9.586 -8.961 -6.934 1 89.5 67 PHE B C 1
ATOM 1632 O O . PHE B 1 67 ? -9.188 -10.086 -7.266 1 89.5 67 PHE B O 1
ATOM 1639 N N . SER B 1 68 ? -10.812 -8.773 -6.488 1 92.38 68 SER B N 1
ATOM 1640 C CA . SER B 1 68 ? -11.75 -9.875 -6.316 1 92.38 68 SER B CA 1
ATOM 1641 C C . SER B 1 68 ? -12.047 -10.562 -7.645 1 92.38 68 SER B C 1
ATOM 1643 O O . SER B 1 68 ? -12.141 -11.797 -7.707 1 92.38 68 SER B O 1
ATOM 1645 N N . VAL B 1 69 ? -12.156 -9.781 -8.672 1 92.31 69 VAL B N 1
ATOM 1646 C CA . VAL B 1 69 ? -12.438 -10.328 -9.992 1 92.31 69 VAL B CA 1
ATOM 1647 C C . VAL B 1 69 ? -11.227 -11.109 -10.5 1 92.31 69 VAL B C 1
ATOM 1649 O O . VAL B 1 69 ? -11.375 -12.172 -11.102 1 92.31 69 VAL B O 1
ATOM 1652 N N . LEU B 1 70 ? -10.062 -10.602 -10.25 1 92 70 LEU B N 1
ATOM 1653 C CA . LEU B 1 70 ? -8.836 -11.289 -10.648 1 92 70 LEU B CA 1
ATOM 1654 C C . LEU B 1 70 ? -8.734 -12.648 -9.969 1 92 70 LEU B C 1
ATOM 1656 O O . LEU B 1 70 ? -8.367 -13.641 -10.609 1 92 70 LEU B O 1
ATOM 1660 N N . ILE B 1 71 ? -9.055 -12.672 -8.688 1 95.19 71 ILE B N 1
ATOM 1661 C CA . ILE B 1 71 ? -9.031 -13.922 -7.934 1 95.19 71 ILE B CA 1
ATOM 1662 C C . ILE B 1 71 ? -10.008 -14.914 -8.547 1 95.19 71 ILE B C 1
ATOM 1664 O O . ILE B 1 71 ? -9.656 -16.062 -8.805 1 95.19 71 ILE B O 1
ATOM 1668 N N . ASP B 1 72 ? -11.188 -14.469 -8.812 1 93.56 72 ASP B N 1
ATOM 1669 C CA . ASP B 1 72 ? -12.219 -15.328 -9.383 1 93.56 72 ASP B CA 1
ATOM 1670 C C . ASP B 1 72 ? -11.789 -15.875 -10.742 1 93.56 72 ASP B C 1
ATOM 1672 O O . ASP B 1 72 ? -11.914 -17.078 -11.008 1 93.56 72 ASP B O 1
ATOM 1676 N N . LYS B 1 73 ? -11.25 -15.016 -11.523 1 91.88 73 LYS B N 1
ATOM 1677 C CA . LYS B 1 73 ? -10.82 -15.414 -12.867 1 91.88 73 LYS B CA 1
ATOM 1678 C C . LYS B 1 73 ? -9.633 -16.375 -12.797 1 91.88 73 LYS B C 1
ATOM 1680 O O . LYS B 1 73 ? -9.531 -17.297 -13.609 1 91.88 73 LYS B O 1
ATOM 1685 N N . GLY B 1 74 ? -8.703 -16.094 -11.883 1 90.62 74 GLY B N 1
ATOM 1686 C CA . GLY B 1 74 ? -7.59 -17 -11.695 1 90.62 74 GLY B CA 1
ATOM 1687 C C . GLY B 1 74 ? -8.031 -18.406 -11.312 1 90.62 74 GLY B C 1
ATOM 1688 O O . GLY B 1 74 ? -7.465 -19.391 -11.797 1 90.62 74 GLY B O 1
ATOM 1689 N N . CYS B 1 75 ? -9.008 -18.406 -10.484 1 92.81 75 CYS B N 1
ATOM 1690 C CA . CYS B 1 75 ? -9.555 -19.703 -10.078 1 92.81 75 CYS B CA 1
ATOM 1691 C C . CYS B 1 75 ? -10.273 -20.375 -11.242 1 92.81 75 CYS B C 1
ATOM 1693 O O . CYS B 1 75 ? -10.094 -21.578 -11.477 1 92.81 75 CYS B O 1
ATOM 1695 N N . GLN B 1 76 ? -11.031 -19.672 -11.977 1 91.06 76 GLN B N 1
ATOM 1696 C CA . GLN B 1 76 ? -11.781 -20.188 -13.117 1 91.06 76 GLN B CA 1
ATOM 1697 C C . GLN B 1 76 ? -10.852 -20.734 -14.195 1 91.06 76 GLN B C 1
ATOM 1699 O O . GLN B 1 76 ? -11.164 -21.75 -14.836 1 91.06 76 GLN B O 1
ATOM 1704 N N . CYS B 1 77 ? -9.75 -20.109 -14.469 1 88.44 77 CYS B N 1
ATOM 1705 C CA . CYS B 1 77 ? -8.797 -20.484 -15.5 1 88.44 77 CYS B CA 1
ATOM 1706 C C . CYS B 1 77 ? -7.91 -21.625 -15.031 1 88.44 77 CYS B C 1
ATOM 1708 O O . CYS B 1 77 ? -7.055 -22.109 -15.773 1 88.44 77 CYS B O 1
ATOM 1710 N N . GLY B 1 78 ? -7.973 -21.984 -13.734 1 88.5 78 GLY B N 1
ATOM 1711 C CA . GLY B 1 78 ? -7.234 -23.125 -13.219 1 88.5 78 GLY B CA 1
ATOM 1712 C C . GLY B 1 78 ? -5.848 -22.766 -12.719 1 88.5 78 GLY B C 1
ATOM 1713 O O . GLY B 1 78 ? -5.016 -23.641 -12.484 1 88.5 78 GLY B O 1
ATOM 1714 N N . TYR B 1 79 ? -5.555 -21.5 -12.547 1 88.88 79 TYR B N 1
ATOM 1715 C CA . TYR B 1 79 ? -4.234 -21.094 -12.086 1 88.88 79 TYR B CA 1
ATOM 1716 C C . TYR B 1 79 ? -4.086 -21.328 -10.586 1 88.88 79 TYR B C 1
ATOM 1718 O O . TYR B 1 79 ? -2.967 -21.359 -10.07 1 88.88 79 TYR B O 1
ATOM 1726 N N . MET B 1 80 ? -5.219 -21.391 -9.906 1 90.38 80 MET B N 1
ATOM 1727 C CA . MET B 1 80 ? -5.195 -21.688 -8.477 1 90.38 80 MET B CA 1
ATOM 1728 C C . MET B 1 80 ? -6.422 -22.5 -8.07 1 90.38 80 MET B C 1
ATOM 1730 O O . MET B 1 80 ? -7.461 -22.438 -8.727 1 90.38 80 MET B O 1
ATOM 1734 N N . LYS B 1 81 ? -6.316 -23.219 -6.98 1 93.88 81 LYS B N 1
ATOM 1735 C CA . LYS B 1 81 ? -7.41 -24 -6.426 1 93.88 81 LYS B CA 1
ATOM 1736 C C . LYS B 1 81 ? -8.375 -23.125 -5.629 1 93.88 81 LYS B C 1
ATOM 1738 O O . LYS B 1 81 ? -8.023 -22.016 -5.223 1 93.88 81 LYS B O 1
ATOM 1743 N N . THR B 1 82 ? -9.523 -23.594 -5.363 1 94.5 82 THR B N 1
ATOM 1744 C CA . THR B 1 82 ? -10.602 -22.859 -4.715 1 94.5 82 THR B CA 1
ATOM 1745 C C . THR B 1 82 ? -10.211 -22.484 -3.285 1 94.5 82 THR B C 1
ATOM 1747 O O . THR B 1 82 ? -10.562 -21.406 -2.809 1 94.5 82 THR B O 1
ATOM 1750 N N . ASP B 1 83 ? -9.555 -23.406 -2.65 1 94.75 83 ASP B N 1
ATOM 1751 C CA . ASP B 1 83 ? -9.156 -23.125 -1.271 1 94.75 83 ASP B CA 1
ATOM 1752 C C . ASP B 1 83 ? -8.125 -22 -1.209 1 94.75 83 ASP B C 1
ATOM 1754 O O . ASP B 1 83 ? -8.156 -21.172 -0.303 1 94.75 83 ASP B O 1
ATOM 1758 N N . ILE B 1 84 ? -7.25 -21.984 -2.205 1 95.62 84 ILE B N 1
ATOM 1759 C CA . ILE B 1 84 ? -6.254 -20.922 -2.287 1 95.62 84 ILE B CA 1
ATOM 1760 C C . ILE B 1 84 ? -6.941 -19.594 -2.635 1 95.62 84 ILE B C 1
ATOM 1762 O O . ILE B 1 84 ? -6.602 -18.547 -2.074 1 95.62 84 ILE B O 1
ATOM 1766 N N . ALA B 1 85 ? -7.93 -19.656 -3.482 1 95.62 85 ALA B N 1
ATOM 1767 C CA . ALA B 1 85 ? -8.695 -18.453 -3.846 1 95.62 85 ALA B CA 1
ATOM 1768 C C . ALA B 1 85 ? -9.367 -17.844 -2.621 1 95.62 85 ALA B C 1
ATOM 1770 O O . ALA B 1 85 ? -9.398 -16.625 -2.473 1 95.62 85 ALA B O 1
ATOM 1771 N N . GLU B 1 86 ? -9.844 -18.688 -1.767 1 94.94 86 GLU B N 1
ATOM 1772 C CA . GLU B 1 86 ? -10.492 -18.203 -0.548 1 94.94 86 GLU B CA 1
ATOM 1773 C C . GLU B 1 86 ? -9.492 -17.5 0.364 1 94.94 86 GLU B C 1
ATOM 1775 O O . GLU B 1 86 ? -9.82 -16.484 0.978 1 94.94 86 GLU B O 1
ATOM 1780 N N . GLU B 1 87 ? -8.344 -18 0.455 1 94.5 87 GLU B N 1
ATOM 1781 C CA . GLU B 1 87 ? -7.305 -17.344 1.24 1 94.5 87 GLU B CA 1
ATOM 1782 C C . GLU B 1 87 ? -6.922 -15.992 0.63 1 94.5 87 GLU B C 1
ATOM 1784 O O . GLU B 1 87 ? -6.699 -15.016 1.354 1 94.5 87 GLU B O 1
ATOM 1789 N N . PHE B 1 88 ? -6.906 -15.938 -0.689 1 96.25 88 PHE B N 1
ATOM 1790 C CA . PHE B 1 88 ? -6.586 -14.688 -1.36 1 96.25 88 PHE B CA 1
ATOM 1791 C C . PHE B 1 88 ? -7.66 -13.633 -1.087 1 96.25 88 PHE B C 1
ATOM 1793 O O . PHE B 1 88 ? -7.359 -12.445 -0.964 1 96.25 88 PHE B O 1
ATOM 1800 N N . ARG B 1 89 ? -8.891 -14.055 -0.947 1 93.31 89 ARG B N 1
ATOM 1801 C CA . ARG B 1 89 ? -9.977 -13.125 -0.639 1 93.31 89 ARG B CA 1
ATOM 1802 C C . ARG B 1 89 ? -9.805 -12.531 0.752 1 93.31 89 ARG B C 1
ATOM 1804 O O . ARG B 1 89 ? -10.078 -11.344 0.963 1 93.31 89 ARG B O 1
ATOM 1811 N N . LYS B 1 90 ? -9.344 -13.359 1.646 1 90.5 90 LYS B N 1
ATOM 1812 C CA . LYS B 1 90 ? -9.047 -12.844 2.979 1 90.5 90 LYS B CA 1
ATOM 1813 C C . LYS B 1 90 ? -7.918 -11.82 2.936 1 90.5 90 LYS B C 1
ATOM 1815 O O . LYS B 1 90 ? -7.98 -10.789 3.607 1 90.5 90 LYS B O 1
ATOM 1820 N N . LEU B 1 91 ? -6.906 -12.086 2.137 1 92.44 91 LEU B N 1
ATOM 1821 C CA . LEU B 1 91 ? -5.785 -11.172 1.985 1 92.44 91 LEU B CA 1
ATOM 1822 C C . LEU B 1 91 ? -6.246 -9.844 1.381 1 92.44 91 LEU B C 1
ATOM 1824 O O . LEU B 1 91 ? -5.785 -8.781 1.791 1 92.44 91 LEU B O 1
ATOM 1828 N N . LYS B 1 92 ? -7.051 -9.977 0.405 1 91.56 92 LYS B N 1
ATOM 1829 C CA . LYS B 1 92 ? -7.625 -8.781 -0.2 1 91.56 92 LYS B CA 1
ATOM 1830 C C . LYS B 1 92 ? -8.312 -7.91 0.85 1 91.56 92 LYS B C 1
ATOM 1832 O O . LYS B 1 92 ? -8.164 -6.684 0.836 1 91.56 92 LYS B O 1
ATOM 1837 N N . GLU B 1 93 ? -9.086 -8.531 1.73 1 86.5 93 GLU B N 1
ATOM 1838 C CA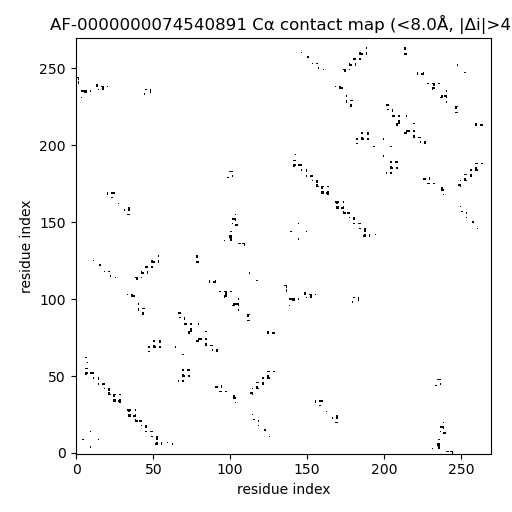 . GLU B 1 93 ? -9.75 -7.785 2.795 1 86.5 93 GLU B CA 1
ATOM 1839 C C . GLU B 1 93 ? -8.734 -7.137 3.73 1 86.5 93 GLU B C 1
ATOM 1841 O O . GLU B 1 93 ? -8.938 -6.012 4.195 1 86.5 93 GLU B O 1
ATOM 1846 N N . TYR B 1 94 ? -7.684 -7.848 3.99 1 85.5 94 TYR B N 1
ATOM 1847 C CA . TYR B 1 94 ? -6.586 -7.289 4.777 1 85.5 94 TYR B CA 1
ATOM 1848 C C . TYR B 1 94 ? -6.031 -6.027 4.121 1 85.5 94 TYR B C 1
ATOM 1850 O O . TYR B 1 94 ? -5.848 -5.008 4.785 1 85.5 94 TYR B O 1
ATOM 1858 N N . ARG B 1 95 ? -5.719 -6.129 2.893 1 86.12 95 ARG B N 1
ATOM 1859 C CA . ARG B 1 95 ? -5.176 -5.008 2.133 1 86.12 95 ARG B CA 1
ATOM 1860 C C . ARG B 1 95 ? -6.125 -3.816 2.156 1 86.12 95 ARG B C 1
ATOM 1862 O O . ARG B 1 95 ? -5.703 -2.682 2.385 1 86.12 95 ARG B O 1
ATOM 1869 N N . ASN B 1 96 ? -7.434 -4.105 1.979 1 82.38 96 ASN B N 1
ATOM 1870 C CA . ASN B 1 96 ? -8.43 -3.041 2.002 1 82.38 96 ASN B CA 1
ATOM 1871 C C . ASN B 1 96 ? -8.508 -2.371 3.371 1 82.38 96 ASN B C 1
ATOM 1873 O O . ASN B 1 96 ? -8.586 -1.144 3.461 1 82.38 96 ASN B O 1
ATOM 1877 N N . ALA B 1 97 ? -8.438 -3.223 4.367 1 79.94 97 ALA B N 1
ATOM 1878 C CA . ALA B 1 97 ? -8.492 -2.697 5.73 1 79.94 97 ALA B CA 1
ATOM 1879 C C . ALA B 1 97 ? -7.25 -1.862 6.047 1 79.94 97 ALA B C 1
ATOM 1881 O O . ALA B 1 97 ? -7.34 -0.85 6.746 1 79.94 97 ALA B O 1
ATOM 1882 N N . SER B 1 98 ? -6.098 -2.27 5.539 1 78.75 98 SER B N 1
ATOM 1883 C CA . SER B 1 98 ? -4.844 -1.559 5.766 1 78.75 98 SER B CA 1
ATOM 1884 C C . SER B 1 98 ? -4.887 -0.157 5.168 1 78.75 98 SER B C 1
ATOM 1886 O O . SER B 1 98 ? -4.379 0.794 5.766 1 78.75 98 SER B O 1
ATOM 1888 N N . ALA B 1 99 ? -5.523 -0.093 4.082 1 70.25 99 ALA B N 1
ATOM 1889 C CA . ALA B 1 99 ? -5.617 1.19 3.391 1 70.25 99 ALA B CA 1
ATOM 1890 C C . ALA B 1 99 ? -6.617 2.115 4.082 1 70.25 99 ALA B C 1
ATOM 1892 O O . ALA B 1 99 ? -6.391 3.324 4.172 1 70.25 99 ALA B O 1
ATOM 1893 N N . HIS B 1 100 ? -7.621 1.517 4.652 1 66.94 100 HIS B N 1
ATOM 1894 C CA . HIS B 1 100 ? -8.703 2.318 5.211 1 66.94 100 HIS B CA 1
ATOM 1895 C C . HIS B 1 100 ? -8.453 2.635 6.68 1 66.94 100 HIS B C 1
ATOM 1897 O O . HIS B 1 100 ? -8.734 3.744 7.141 1 66.94 100 HIS B O 1
ATOM 1903 N N . HIS B 1 101 ? -7.91 1.627 7.328 1 67.69 101 HIS B N 1
ATOM 1904 C CA . HIS B 1 101 ? -7.84 1.759 8.781 1 67.69 101 HIS B CA 1
ATOM 1905 C C . HIS B 1 101 ? -6.402 1.96 9.25 1 67.69 101 HIS B C 1
ATOM 1907 O O . HIS B 1 101 ? -6.168 2.42 10.367 1 67.69 101 HIS B O 1
ATOM 1913 N N . GLY B 1 102 ? -5.574 1.658 8.469 1 72.81 102 GLY B N 1
ATOM 1914 C CA . GLY B 1 102 ? -4.18 1.745 8.867 1 72.81 102 GLY B CA 1
ATOM 1915 C C . GLY B 1 102 ? -3.57 0.397 9.211 1 72.81 102 GLY B C 1
ATOM 1916 O O . GLY B 1 102 ? -4.266 -0.507 9.672 1 72.81 102 GLY B O 1
ATOM 1917 N N . LEU B 1 103 ? -2.375 0.225 9.031 1 74.5 103 LEU B N 1
ATOM 1918 C CA . LEU B 1 103 ? -1.628 -1.022 9.148 1 74.5 103 LEU B CA 1
ATOM 1919 C C . LEU B 1 103 ? -1.477 -1.43 10.609 1 74.5 103 LEU B C 1
ATOM 1921 O O . LEU B 1 103 ? -1.479 -2.621 10.93 1 74.5 103 LEU B O 1
ATOM 1925 N N . MET B 1 104 ? -1.483 -0.496 11.461 1 63.47 104 MET B N 1
ATOM 1926 C CA . MET B 1 104 ? -1.191 -0.804 12.859 1 63.47 104 MET B CA 1
ATOM 1927 C C . MET B 1 104 ? -2.443 -1.287 13.586 1 63.47 104 MET B C 1
ATOM 1929 O O . MET B 1 104 ? -2.361 -1.805 14.695 1 63.47 104 MET B O 1
ATOM 1933 N N . LEU B 1 105 ? -3.477 -1.123 12.953 1 61.75 105 LEU B N 1
ATOM 1934 C CA . LEU B 1 105 ? -4.719 -1.362 13.672 1 61.75 105 LEU B CA 1
ATOM 1935 C C . LEU B 1 105 ? -5.336 -2.697 13.273 1 61.75 105 LEU B C 1
ATOM 1937 O O . LEU B 1 105 ? -6.449 -3.025 13.688 1 61.75 105 LEU B O 1
ATOM 1941 N N . LEU B 1 106 ? -4.715 -3.281 12.461 1 59.81 106 LEU B N 1
ATOM 1942 C CA . LEU B 1 106 ? -5.293 -4.551 12.039 1 59.81 106 LEU B CA 1
ATOM 1943 C C . LEU B 1 106 ? -5.133 -5.609 13.125 1 59.81 106 LEU B C 1
ATOM 1945 O O . LEU B 1 106 ? -4.016 -5.887 13.57 1 59.81 106 LEU B O 1
ATOM 1949 N N . ASP B 1 107 ? -6.117 -5.621 14.039 1 53.09 107 ASP B N 1
ATOM 1950 C CA . ASP B 1 107 ? -6.164 -6.621 15.102 1 53.09 107 ASP B CA 1
ATOM 1951 C C . ASP B 1 107 ? -6.086 -8.031 14.523 1 53.09 107 ASP B C 1
ATOM 1953 O O . ASP B 1 107 ? -6.688 -8.32 13.492 1 53.09 107 ASP B O 1
ATOM 1957 N N . THR B 1 108 ? -4.98 -8.648 14.688 1 53.31 108 THR B N 1
ATOM 1958 C CA . THR B 1 108 ? -4.566 -9.969 14.234 1 53.31 108 THR B CA 1
ATOM 1959 C C . THR B 1 108 ? -5.59 -11.023 14.633 1 53.31 108 THR B C 1
ATOM 1961 O O . THR B 1 108 ? -5.227 -12.086 15.156 1 53.31 108 THR B O 1
ATOM 1964 N N . ILE B 1 109 ? -6.785 -10.664 14.93 1 51.66 109 ILE B N 1
ATOM 1965 C CA . ILE B 1 109 ? -7.48 -11.883 15.336 1 51.66 109 ILE B CA 1
ATOM 1966 C C . ILE B 1 109 ? -7.477 -12.891 14.195 1 51.66 109 ILE B C 1
ATOM 1968 O O . ILE B 1 109 ? -7.41 -14.102 14.422 1 51.66 109 ILE B O 1
ATOM 1972 N N . GLU B 1 110 ? -7.586 -12.367 12.969 1 57.78 110 GLU B N 1
ATOM 1973 C CA . GLU B 1 110 ? -7.684 -13.297 11.852 1 57.78 110 GLU B CA 1
ATOM 1974 C C . GLU B 1 110 ? -6.305 -13.797 11.43 1 57.78 110 GLU B C 1
ATOM 1976 O O . GLU B 1 110 ? -5.32 -13.055 11.484 1 57.78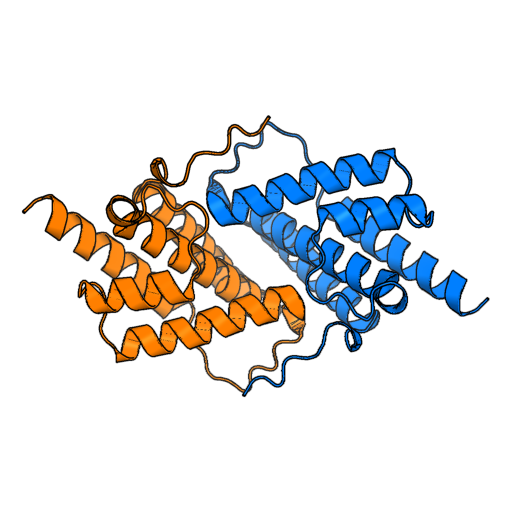 110 GLU B O 1
ATOM 1981 N N . THR B 1 111 ? -6.328 -15.094 11.383 1 76.06 111 THR B N 1
ATOM 1982 C CA . THR B 1 111 ? -5.105 -15.719 10.891 1 76.06 111 THR B CA 1
ATOM 1983 C C . THR B 1 111 ? -5.004 -15.578 9.375 1 76.06 111 THR B C 1
ATOM 1985 O O . THR B 1 111 ? -5.898 -16.016 8.641 1 76.06 111 THR B O 1
ATOM 1988 N N . TYR B 1 112 ? -4.094 -14.898 8.961 1 82.94 112 TYR B N 1
ATOM 1989 C CA . TYR B 1 112 ? -3.83 -14.734 7.539 1 82.94 112 TYR B CA 1
ATOM 1990 C C . TYR B 1 112 ? -2.697 -15.648 7.086 1 82.94 112 TYR B C 1
ATOM 1992 O O . TYR B 1 112 ? -1.87 -16.078 7.895 1 82.94 112 TYR B O 1
ATOM 2000 N N . MET B 1 113 ? -2.76 -15.945 5.816 1 91.62 113 MET B N 1
ATOM 2001 C CA . MET B 1 113 ? -1.655 -16.656 5.184 1 91.62 113 MET B CA 1
ATOM 2002 C C . MET B 1 113 ? -0.322 -15.992 5.5 1 91.62 113 MET B C 1
ATOM 2004 O O . MET B 1 113 ? -0.187 -14.773 5.363 1 91.62 113 MET B O 1
ATOM 2008 N N . PRO B 1 114 ? 0.583 -16.844 5.996 1 93.25 114 PRO B N 1
ATOM 2009 C CA . PRO B 1 114 ? 1.9 -16.266 6.277 1 93.25 114 PRO B CA 1
ATOM 2010 C C . PRO B 1 114 ? 2.535 -15.617 5.055 1 93.25 114 PRO B C 1
ATOM 2012 O O . PRO B 1 114 ? 2.297 -16.047 3.924 1 93.25 114 PRO B O 1
ATOM 2015 N N . VAL B 1 115 ? 3.375 -14.625 5.254 1 95.12 115 VAL B N 1
ATOM 2016 C CA . VAL B 1 115 ? 3.988 -13.844 4.184 1 95.12 115 VAL B CA 1
ATOM 2017 C C . VAL B 1 115 ? 4.812 -14.766 3.283 1 95.12 115 VAL B C 1
ATOM 2019 O O . VAL B 1 115 ? 4.746 -14.664 2.055 1 95.12 115 VAL B O 1
ATOM 2022 N N . ASN B 1 116 ? 5.57 -15.695 3.887 1 95.94 116 ASN B N 1
ATOM 2023 C CA . ASN B 1 116 ? 6.391 -16.609 3.1 1 95.94 116 ASN B CA 1
ATOM 2024 C C . ASN B 1 116 ? 5.539 -17.469 2.176 1 95.94 116 ASN B C 1
ATOM 2026 O O . ASN B 1 116 ? 5.957 -17.797 1.062 1 95.94 116 ASN B O 1
ATOM 2030 N N . GLU B 1 117 ? 4.375 -17.859 2.609 1 96.75 117 GLU B N 1
ATOM 2031 C CA . GLU B 1 117 ? 3.471 -18.656 1.783 1 96.75 117 GLU B CA 1
ATOM 2032 C C . GLU B 1 117 ? 2.908 -17.828 0.627 1 96.75 117 GLU B C 1
ATOM 2034 O O . GLU B 1 117 ? 2.742 -18.344 -0.482 1 96.75 117 GLU B O 1
ATOM 2039 N N . ILE B 1 118 ? 2.635 -16.562 0.907 1 97.31 118 ILE B N 1
ATOM 2040 C CA . ILE B 1 118 ? 2.186 -15.672 -0.161 1 97.31 118 ILE B CA 1
ATOM 2041 C C . ILE B 1 118 ? 3.238 -15.617 -1.265 1 97.31 118 ILE B C 1
ATOM 2043 O O . ILE B 1 118 ? 2.916 -15.758 -2.447 1 97.31 118 ILE B O 1
ATOM 2047 N N . ILE B 1 119 ? 4.488 -15.469 -0.871 1 97.38 119 ILE B N 1
ATOM 2048 C CA . ILE B 1 119 ? 5.594 -15.391 -1.817 1 97.38 119 ILE B CA 1
ATOM 2049 C C . ILE B 1 119 ? 5.66 -16.672 -2.641 1 97.38 119 ILE B C 1
ATOM 2051 O O . ILE B 1 119 ? 5.812 -16.625 -3.863 1 97.38 119 ILE B O 1
ATOM 2055 N N . GLN B 1 120 ? 5.512 -17.766 -1.962 1 97.56 120 GLN B N 1
ATOM 2056 C CA . GLN B 1 120 ? 5.551 -19.047 -2.656 1 97.56 120 GLN B CA 1
ATOM 2057 C C . GLN B 1 120 ? 4.438 -19.141 -3.691 1 97.56 120 GLN B C 1
ATOM 2059 O O . GLN B 1 120 ? 4.664 -19.594 -4.816 1 97.56 120 GLN B O 1
ATOM 2064 N N . HIS B 1 121 ? 3.232 -18.719 -3.334 1 97.44 121 HIS B N 1
ATOM 2065 C CA . HIS B 1 121 ? 2.115 -18.766 -4.273 1 97.44 121 HIS B CA 1
ATOM 2066 C C . HIS B 1 121 ? 2.365 -17.859 -5.477 1 97.44 121 HIS B C 1
ATOM 2068 O O . HIS B 1 121 ? 1.945 -18.188 -6.594 1 97.44 121 HIS B O 1
ATOM 2074 N N . ILE B 1 122 ? 3.016 -16.781 -5.289 1 96.56 122 ILE B N 1
ATOM 2075 C CA . ILE B 1 122 ? 3.355 -15.898 -6.395 1 96.56 122 ILE B CA 1
ATOM 2076 C C . ILE B 1 122 ? 4.289 -16.609 -7.367 1 96.56 122 ILE B C 1
ATOM 2078 O O . ILE B 1 122 ? 4.07 -16.594 -8.578 1 96.56 122 ILE B O 1
ATOM 2082 N N . HIS B 1 123 ? 5.281 -17.266 -6.809 1 96.06 123 HIS B N 1
ATOM 2083 C CA . HIS B 1 123 ? 6.207 -18.016 -7.648 1 96.06 123 HIS B CA 1
ATOM 2084 C C . HIS B 1 123 ? 5.496 -19.141 -8.398 1 96.06 123 HIS B C 1
ATOM 2086 O O . HIS B 1 123 ? 5.711 -19.328 -9.594 1 96.06 123 HIS B O 1
ATOM 2092 N N . ASP B 1 124 ? 4.656 -19.828 -7.73 1 95.12 124 ASP B N 1
ATOM 2093 C CA . ASP B 1 124 ? 3.904 -20.922 -8.352 1 95.12 124 ASP B CA 1
ATOM 2094 C C . ASP B 1 124 ? 3.062 -20.406 -9.516 1 95.12 124 ASP B C 1
ATOM 2096 O O . ASP B 1 124 ? 3.012 -21.047 -10.578 1 95.12 124 ASP B O 1
ATOM 2100 N N . LEU B 1 125 ? 2.395 -19.297 -9.273 1 94.75 125 LEU B N 1
ATOM 2101 C CA . LEU B 1 125 ? 1.556 -18.703 -10.312 1 94.75 125 LEU B CA 1
ATOM 2102 C C . LEU B 1 125 ? 2.383 -18.344 -11.539 1 94.75 125 LEU B C 1
ATOM 2104 O O . LEU B 1 125 ? 1.979 -18.625 -12.672 1 94.75 125 LEU B O 1
ATOM 2108 N N . LEU B 1 126 ? 3.527 -17.734 -11.289 1 93.06 126 LEU B N 1
ATOM 2109 C CA . LEU B 1 126 ? 4.395 -17.312 -12.391 1 93.06 126 LEU B CA 1
ATOM 2110 C C . LEU B 1 126 ? 4.938 -18.531 -13.141 1 93.06 126 LEU B C 1
ATOM 2112 O O . LEU B 1 126 ? 4.969 -18.531 -14.375 1 93.06 126 LEU B O 1
ATOM 2116 N N . ASP B 1 127 ? 5.332 -19.531 -12.414 1 89.88 127 ASP B N 1
ATOM 2117 C CA . ASP B 1 127 ? 5.875 -20.75 -13.016 1 89.88 127 ASP B CA 1
ATOM 2118 C C . ASP B 1 127 ? 4.812 -21.484 -13.844 1 89.88 127 ASP B C 1
ATOM 2120 O O . ASP B 1 127 ? 5.078 -21.906 -14.961 1 89.88 127 ASP B O 1
ATOM 2124 N N . ASN B 1 128 ? 3.645 -21.547 -13.289 1 85.56 128 ASN B N 1
ATOM 2125 C CA . ASN B 1 128 ? 2.551 -22.203 -13.992 1 85.56 128 ASN B CA 1
ATOM 2126 C C . ASN B 1 128 ? 2.162 -21.438 -15.258 1 85.56 128 ASN B C 1
ATOM 2128 O O . ASN B 1 128 ? 1.851 -22.047 -16.281 1 85.56 128 ASN B O 1
ATOM 2132 N N . PHE B 1 129 ? 2.17 -20.188 -15.211 1 84.62 129 PHE B N 1
ATOM 2133 C CA . PHE B 1 129 ? 1.842 -19.359 -16.359 1 84.62 129 PHE B CA 1
ATOM 2134 C C . PHE B 1 129 ? 2.883 -19.516 -17.453 1 84.62 129 PHE B C 1
ATOM 2136 O O . PHE B 1 129 ? 2.537 -19.578 -18.641 1 84.62 129 PHE B O 1
ATOM 2143 N N . ALA B 1 130 ? 4.16 -19.469 -17.141 1 77.81 130 ALA B N 1
ATOM 2144 C CA . ALA B 1 130 ? 5.23 -19.641 -18.109 1 77.81 130 ALA B CA 1
ATOM 2145 C C . ALA B 1 130 ? 5.117 -20.984 -18.828 1 77.81 130 ALA B C 1
ATOM 2147 O O . ALA B 1 130 ? 5.328 -21.062 -20.047 1 77.81 130 ALA B O 1
ATOM 2148 N N . LEU B 1 131 ? 4.676 -21.938 -18.125 1 72.56 131 LEU B N 1
ATOM 2149 C CA . LEU B 1 131 ? 4.535 -23.266 -18.688 1 72.56 131 LEU B CA 1
ATOM 2150 C C . LEU B 1 131 ? 3.371 -23.328 -19.672 1 72.56 131 LEU B C 1
ATOM 2152 O O . LEU B 1 131 ? 3.438 -24.047 -20.672 1 72.56 131 LEU B O 1
ATOM 2156 N N . THR B 1 132 ? 2.391 -22.641 -19.391 1 68.69 132 THR B N 1
ATOM 2157 C CA . THR B 1 132 ? 1.205 -22.672 -20.234 1 68.69 132 THR B CA 1
ATOM 2158 C C . THR B 1 132 ? 1.436 -21.891 -21.531 1 68.69 132 THR B C 1
ATOM 2160 O O . THR B 1 132 ? 0.832 -22.188 -22.562 1 68.69 132 THR B O 1
ATOM 2163 N N . LYS B 1 133 ? 2.215 -20.875 -21.578 1 68.12 133 LYS B N 1
ATOM 2164 C CA . LYS B 1 133 ? 2.516 -20.078 -22.781 1 68.12 133 LYS B CA 1
ATOM 2165 C C . LYS B 1 133 ? 3.443 -20.844 -23.719 1 68.12 133 LYS B C 1
ATOM 2167 O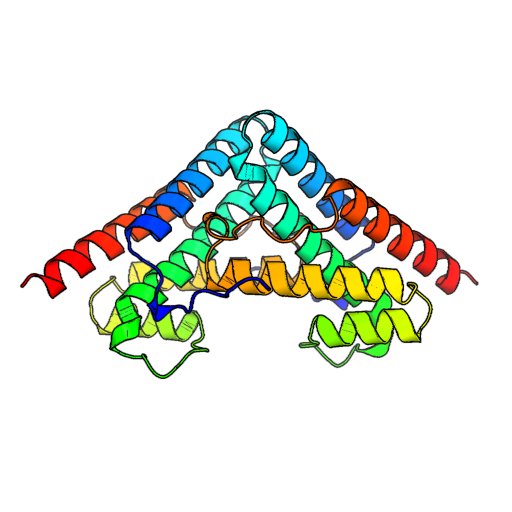 O . LYS B 1 133 ? 3.396 -20.656 -24.938 1 68.12 133 LYS B O 1
ATOM 2172 N N . GLU B 1 134 ? 4.414 -21.5 -23.172 1 54.47 134 GLU B N 1
ATOM 2173 C CA . GLU B 1 134 ? 5.32 -22.266 -24.016 1 54.47 134 GLU B CA 1
ATOM 2174 C C . GLU B 1 134 ? 4.602 -23.453 -24.656 1 54.47 134 GLU B C 1
ATOM 2176 O O . GLU B 1 134 ? 4.992 -23.906 -25.734 1 54.47 134 GLU B O 1
ATOM 2181 N N . GLY B 1 135 ? 3.574 -23.938 -24.031 1 44.28 135 GLY B N 1
ATOM 2182 C CA . GLY B 1 135 ? 2.93 -25.062 -24.672 1 44.28 135 GLY B CA 1
ATOM 2183 C C . GLY B 1 135 ? 1.78 -24.656 -25.578 1 44.28 135 GLY B C 1
ATOM 2184 O O . GLY B 1 135 ? 1.658 -25.156 -26.703 1 44.28 135 GLY B O 1
#

Solvent-accessible surface area (backbone atoms only — not comparable to full-atom values): 15350 Å² total; per-residue (Å²): 126,82,79,72,63,52,59,86,70,59,47,72,67,58,53,51,51,46,47,52,50,32,50,50,33,46,56,51,15,75,81,37,66,83,37,41,56,54,24,40,44,53,43,48,50,49,44,50,48,48,49,47,50,74,43,30,84,80,35,72,82,55,87,80,68,51,65,70,56,45,45,52,48,36,35,73,74,62,70,42,52,70,72,57,42,52,51,49,53,54,47,50,51,50,48,52,41,32,69,62,57,33,62,84,64,61,67,70,79,68,85,66,84,52,56,70,55,53,50,50,51,44,51,49,44,53,54,55,49,54,53,60,71,76,100,124,81,79,72,62,51,59,86,69,59,48,73,67,57,52,53,50,48,47,53,50,29,50,51,34,46,54,52,14,74,82,36,66,83,37,40,54,54,22,40,44,53,43,49,51,49,44,50,46,49,47,47,51,75,43,28,85,78,34,70,83,54,87,78,69,52,65,69,55,47,44,52,48,36,34,72,74,62,70,42,52,67,72,56,40,52,52,50,52,53,48,51,51,48,48,53,41,32,69,62,56,33,64,82,61,62,69,71,77,67,85,66,83,51,57,71,56,52,51,49,51,44,51,50,44,51,52,54,49,56,54,59,70,75,101